Protein AF-A0A519V5M9-F1 (afdb_monomer_lite)

Secondary structure (DSSP, 8-state):
---EESS----SS---SSEEEEEEEEE-S-EEES-EEEESSSEEEEEEESSSSSTT-EEEES-EEEE--SSPPTT--EEE-SEEEESEEEEEE-TT----SPEEEEES-TTSS-SEEE-TT-EEEE--SSEEEE-TT-EEE-TT-EEEE-TTEEEEE---SSSPPEEEE-TT-EEEE-TT-EEEE-TT-EEEESSEEEEETT-EEEE---SEEEE-TT-EEEEEP-

Sequence (226 aa):
MGCTFEDRSYHGQPAYGPALLHSLAEARDMRFANCRFVGSSAYLLAAVPAAPDTASRFQLRGCTLVLDQATPPLGAAEMLAGVVFSGSTQVLSGPQRTDTTRAEWVLGTAGAPASVEVRPGGRLRLLAPHCRYQLPGGLVLGPGAEVEAGAGTELLLPASAGPPPELYVGPGACLLLRRGSTLVLAPGTRLVVAGEVVMETGANFQPGTPRQVQLVGGGRVRVAQP

Foldseek 3Di:
DDAEDDPDDDPPPDPPDQEPAADDLPAWQAEAALHEFEDAGGAHAHHDFVDLDLRRAYEYENYEYEDAYCDPDPDDAREHARYEYFHEYEYAYDPNPPDLAAGEYEQHDLVHLAGYEYEALGEYEYAHASYEYEGQNAYAYYHLYEYEDHANYEYEHEAYPHQAHEYHAAANYEYEYEANYEYAYAEAYHYEFNHEYEYEVNYYYHDDNYPYHYYDDPGDYDYDYD

pLDDT: mean 83.2, std 14.98, range [33.41, 98.25]

Radius of gyration: 16.67 Å; chains: 1; bounding box: 43×36×46 Å

Structure (mmCIF, N/CA/C/O backbone):
data_AF-A0A519V5M9-F1
#
_entry.id   AF-A0A519V5M9-F1
#
loop_
_atom_site.group_PDB
_atom_site.id
_atom_site.type_symbol
_atom_site.label_atom_id
_atom_site.label_alt_id
_atom_site.label_comp_id
_atom_site.label_asym_id
_atom_site.label_entity_id
_atom_site.label_seq_id
_atom_site.pdbx_PDB_ins_code
_atom_site.Cartn_x
_atom_site.Cartn_y
_atom_site.Cartn_z
_atom_site.occupancy
_atom_site.B_iso_or_equiv
_atom_site.auth_seq_id
_atom_site.auth_comp_id
_atom_site.auth_asym_id
_atom_site.auth_atom_id
_atom_site.pdbx_PDB_model_num
ATOM 1 N N . MET A 1 1 ? 3.206 -17.510 -19.434 1.00 39.34 1 MET A N 1
ATOM 2 C CA . MET A 1 1 ? 2.747 -16.424 -18.538 1.00 39.34 1 MET A CA 1
ATOM 3 C C . MET A 1 1 ? 3.595 -15.205 -18.847 1.00 39.34 1 MET A C 1
ATOM 5 O O . MET A 1 1 ? 4.804 -15.370 -18.889 1.00 39.34 1 MET A O 1
ATOM 9 N N . GLY A 1 2 ? 3.009 -14.047 -19.158 1.00 50.12 2 GLY A N 1
ATOM 10 C CA . GLY A 1 2 ? 3.770 -12.913 -19.695 1.00 50.12 2 GLY A CA 1
ATOM 11 C C . GLY A 1 2 ? 3.736 -11.682 -18.801 1.00 50.12 2 GLY A C 1
ATOM 12 O O . GLY A 1 2 ? 2.801 -10.898 -18.910 1.00 50.12 2 GLY A O 1
ATOM 13 N N . CYS A 1 3 ? 4.768 -11.535 -17.966 1.00 49.62 3 CYS A N 1
ATOM 14 C CA . CYS A 1 3 ? 5.359 -10.253 -17.580 1.00 49.62 3 CYS A CA 1
ATOM 15 C C . CYS A 1 3 ? 6.629 -10.486 -16.728 1.00 49.62 3 CYS A C 1
ATOM 17 O O . CYS A 1 3 ? 6.552 -10.951 -15.585 1.00 49.62 3 CYS A O 1
ATOM 19 N N . THR A 1 4 ? 7.771 -10.064 -17.257 1.00 48.88 4 THR A N 1
ATOM 20 C CA . THR A 1 4 ? 9.096 -10.043 -16.614 1.00 48.88 4 THR A CA 1
ATOM 21 C C . THR A 1 4 ? 9.859 -8.861 -17.183 1.00 48.88 4 THR A C 1
ATOM 23 O O . THR A 1 4 ? 9.839 -8.738 -18.401 1.00 48.88 4 THR A O 1
ATOM 26 N N . PHE A 1 5 ? 10.574 -8.072 -16.370 1.00 54.69 5 PHE A N 1
ATOM 27 C CA . PHE A 1 5 ? 11.634 -7.188 -16.887 1.00 54.69 5 PHE A CA 1
ATOM 28 C C . PHE A 1 5 ? 12.909 -7.258 -16.046 1.00 54.69 5 PHE A C 1
ATOM 30 O O . PHE A 1 5 ? 13.131 -6.423 -15.178 1.00 54.69 5 PHE A O 1
ATOM 37 N N . GLU A 1 6 ? 13.718 -8.271 -16.364 1.00 42.09 6 GLU A N 1
ATOM 38 C CA . GLU A 1 6 ? 15.138 -8.133 -16.713 1.00 42.09 6 GLU A CA 1
ATOM 39 C C . GLU A 1 6 ? 15.224 -8.558 -18.202 1.00 42.09 6 GLU A C 1
ATOM 41 O O . GLU A 1 6 ? 14.648 -9.579 -18.575 1.00 42.09 6 GLU A O 1
ATOM 46 N N . ASP A 1 7 ? 15.811 -7.710 -19.060 1.00 38.09 7 ASP A N 1
ATOM 47 C CA . ASP A 1 7 ? 16.106 -7.916 -20.500 1.00 38.09 7 ASP A CA 1
ATOM 48 C C . ASP A 1 7 ? 14.976 -7.908 -21.589 1.00 38.09 7 ASP A C 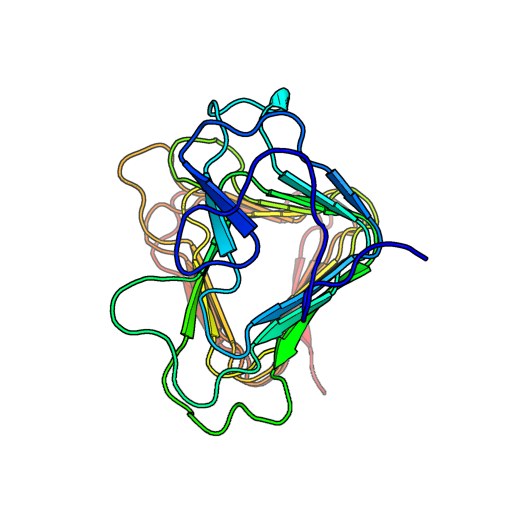1
ATOM 50 O O . ASP A 1 7 ? 15.185 -8.426 -22.686 1.00 38.09 7 ASP A O 1
ATOM 54 N N . ARG A 1 8 ? 13.878 -7.131 -21.387 1.00 33.41 8 ARG A N 1
ATOM 55 C CA . ARG A 1 8 ? 12.792 -6.692 -22.358 1.00 33.41 8 ARG A CA 1
ATOM 56 C C . ARG A 1 8 ? 11.631 -7.696 -22.620 1.00 33.41 8 ARG A C 1
ATOM 58 O O . ARG A 1 8 ? 11.802 -8.883 -22.401 1.00 33.41 8 ARG A O 1
ATOM 65 N N . SER A 1 9 ? 10.400 -7.353 -23.072 1.00 38.44 9 SER A N 1
ATOM 66 C CA . SER A 1 9 ? 9.735 -6.111 -23.571 1.00 38.44 9 SER A CA 1
ATOM 67 C C . SER A 1 9 ? 8.396 -5.705 -22.891 1.00 38.44 9 SER A C 1
ATOM 69 O O . SER A 1 9 ? 7.510 -6.545 -22.723 1.00 38.44 9 SER A O 1
ATOM 71 N N . TYR A 1 10 ? 8.212 -4.400 -22.622 1.00 46.31 10 TYR A N 1
ATOM 72 C CA . TYR A 1 10 ? 6.957 -3.694 -22.278 1.00 46.31 10 TYR A CA 1
ATOM 73 C C . TYR A 1 10 ? 6.609 -2.728 -23.425 1.00 46.31 10 TYR A C 1
ATOM 75 O O . TYR A 1 10 ? 7.484 -1.984 -23.863 1.00 46.31 10 TYR A O 1
ATOM 83 N N . HIS A 1 11 ? 5.362 -2.705 -23.914 1.00 45.84 11 HIS A N 1
ATOM 84 C CA . HIS A 1 11 ? 4.940 -1.799 -24.996 1.00 45.84 11 HIS A CA 1
ATOM 85 C C . HIS A 1 11 ? 3.605 -1.110 -24.690 1.00 45.84 11 HIS A C 1
ATOM 87 O O . HIS A 1 11 ? 2.548 -1.519 -25.164 1.00 45.84 11 HIS A O 1
ATOM 93 N N . GLY A 1 12 ? 3.703 -0.034 -23.904 1.00 46.91 12 GLY A N 1
ATOM 94 C CA . GLY A 1 12 ? 2.682 1.014 -23.771 1.00 46.91 12 GLY A CA 1
ATOM 95 C C . GLY A 1 12 ? 3.223 2.435 -23.984 1.00 46.91 12 GLY A C 1
ATOM 96 O O . GLY A 1 12 ? 2.457 3.299 -24.375 1.00 46.91 12 GLY A O 1
ATOM 97 N N . GLN A 1 13 ? 4.525 2.647 -23.764 1.00 45.94 13 GLN A N 1
ATOM 98 C CA . GLN A 1 13 ? 5.464 3.662 -24.284 1.00 45.94 13 GLN A CA 1
ATOM 99 C C . GLN A 1 13 ? 6.798 3.411 -23.532 1.00 45.94 13 GLN A C 1
ATOM 101 O O . GLN A 1 13 ? 6.770 2.797 -22.461 1.00 45.94 13 GLN A O 1
ATOM 106 N N . PRO A 1 14 ? 7.969 3.751 -24.098 1.00 38.81 14 PRO A N 1
ATOM 107 C CA . PRO A 1 14 ? 9.280 3.464 -23.505 1.00 38.81 14 PRO A CA 1
ATOM 108 C C . PRO A 1 14 ? 9.436 4.025 -22.090 1.00 38.81 14 PRO A C 1
ATOM 110 O O . PRO A 1 14 ? 9.065 5.163 -21.809 1.00 38.81 14 PRO A O 1
ATOM 113 N N . ALA A 1 15 ? 10.079 3.240 -21.223 1.00 47.53 15 ALA A N 1
ATOM 114 C CA . ALA A 1 15 ? 10.713 3.794 -20.045 1.00 47.53 15 ALA A CA 1
ATOM 115 C C . ALA A 1 15 ? 11.899 4.661 -20.492 1.00 47.53 15 ALA A C 1
ATOM 117 O O . ALA A 1 15 ? 13.021 4.182 -20.640 1.00 47.53 15 ALA A O 1
ATOM 118 N N . TYR A 1 16 ? 11.646 5.933 -20.794 1.00 43.19 16 TYR A N 1
ATOM 119 C CA . TYR A 1 16 ? 12.714 6.911 -20.939 1.00 43.19 16 TYR A CA 1
ATOM 120 C C . TYR A 1 16 ? 13.150 7.332 -19.542 1.00 43.19 16 TYR A C 1
ATOM 122 O O . TYR A 1 16 ? 12.512 8.157 -18.900 1.00 43.19 16 TYR A O 1
ATOM 130 N N . GLY A 1 17 ? 14.223 6.727 -19.049 1.00 52.22 17 GLY A N 1
ATOM 131 C CA . GLY A 1 17 ? 14.783 7.080 -17.754 1.00 52.22 17 GLY A CA 1
ATOM 132 C C . GLY A 1 17 ? 15.383 5.885 -17.026 1.00 52.22 17 GLY A C 1
ATOM 133 O O . GLY A 1 17 ? 15.343 4.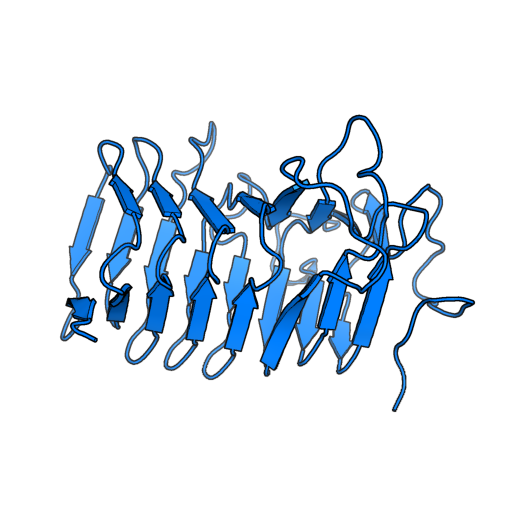760 -17.518 1.00 52.22 17 GLY A O 1
ATOM 134 N N . PRO A 1 18 ? 15.943 6.113 -15.836 1.00 61.00 18 PRO A N 1
ATOM 135 C CA . PRO A 1 18 ? 16.624 5.089 -15.054 1.00 61.00 18 PRO A CA 1
ATOM 136 C C . PRO A 1 18 ? 15.648 4.142 -14.328 1.00 61.00 18 PRO A C 1
ATOM 138 O O . PRO A 1 18 ? 15.990 3.688 -13.246 1.00 61.00 18 PRO A O 1
ATOM 141 N N . ALA 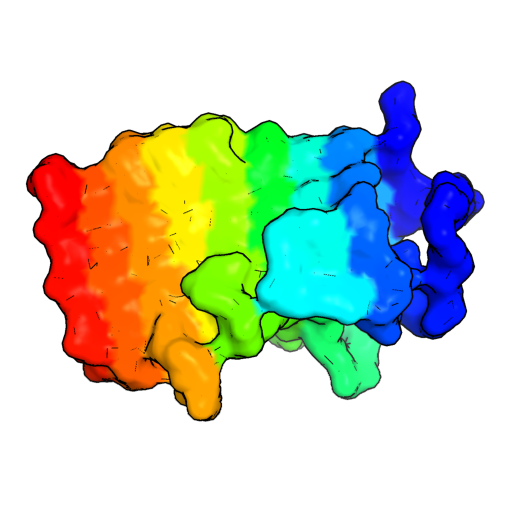A 1 19 ? 14.433 3.883 -14.840 1.00 67.31 19 ALA A N 1
ATOM 142 C CA . ALA A 1 19 ? 13.413 3.081 -14.148 1.00 67.31 19 ALA A CA 1
ATOM 143 C C . ALA A 1 19 ? 12.802 1.968 -15.020 1.00 67.31 19 ALA A C 1
ATOM 145 O O . ALA A 1 19 ? 12.636 2.164 -16.220 1.00 67.31 19 ALA A O 1
ATOM 146 N N . LEU A 1 20 ? 12.410 0.828 -14.431 1.00 71.38 20 LEU A N 1
ATOM 147 C CA . LEU A 1 20 ? 11.774 -0.279 -15.173 1.00 71.38 20 LEU A CA 1
ATOM 148 C C . LEU A 1 20 ? 10.325 0.018 -15.572 1.00 71.38 20 LEU A C 1
ATOM 150 O O . LEU A 1 20 ? 9.925 -0.257 -16.703 1.00 71.38 20 LEU A O 1
ATOM 154 N N . LEU A 1 21 ? 9.539 0.590 -14.658 1.00 75.38 21 LEU A N 1
ATOM 155 C CA . LEU A 1 21 ? 8.265 1.223 -14.988 1.00 75.38 21 LEU A CA 1
ATOM 156 C C . LEU A 1 21 ? 8.431 2.733 -14.871 1.00 75.38 21 LEU A C 1
ATOM 158 O O . LEU A 1 21 ? 8.662 3.240 -13.777 1.00 75.38 21 LEU A O 1
ATOM 162 N N . HIS A 1 22 ? 8.252 3.452 -15.972 1.00 76.88 22 HIS A N 1
ATOM 163 C CA . HIS A 1 22 ? 8.320 4.907 -15.987 1.00 76.88 22 HIS A CA 1
ATOM 164 C C . HIS A 1 22 ? 7.057 5.495 -16.624 1.00 76.88 22 HIS A C 1
ATOM 166 O O . HIS A 1 22 ? 6.625 5.048 -17.685 1.00 76.88 22 HIS A O 1
ATOM 172 N N . SER A 1 23 ? 6.456 6.482 -15.965 1.00 73.69 23 SER A N 1
ATOM 173 C CA . SER A 1 23 ? 5.348 7.289 -16.482 1.00 73.69 23 SER A CA 1
ATOM 174 C C . SER A 1 23 ? 5.370 8.650 -15.800 1.00 73.69 23 SER A C 1
ATOM 176 O O . SER A 1 23 ? 5.263 8.720 -14.577 1.00 73.69 23 SER A O 1
ATOM 178 N N . LEU A 1 24 ? 5.432 9.734 -16.571 1.00 73.25 24 LEU A N 1
ATOM 179 C CA . LEU A 1 24 ? 5.383 11.107 -16.058 1.00 73.25 24 LEU A CA 1
ATOM 180 C C . LEU A 1 24 ? 4.069 11.780 -16.450 1.00 73.25 24 LEU A C 1
ATOM 182 O O . LEU A 1 24 ? 4.050 12.721 -17.232 1.00 73.25 24 LEU A O 1
ATOM 186 N N . ALA A 1 25 ? 2.963 11.278 -15.896 1.00 74.56 25 ALA A N 1
ATOM 187 C CA . ALA A 1 25 ? 1.612 11.755 -16.194 1.00 74.56 25 ALA A CA 1
ATOM 188 C C . ALA A 1 25 ? 1.174 11.565 -17.662 1.00 74.56 25 ALA A C 1
ATOM 190 O O . ALA A 1 25 ? 0.317 12.283 -18.172 1.00 74.56 25 ALA A O 1
ATOM 191 N N . GLU A 1 26 ? 1.708 10.543 -18.326 1.00 67.31 26 GLU A N 1
ATOM 192 C CA . GLU A 1 26 ? 1.324 10.193 -19.700 1.00 67.31 26 GLU A CA 1
ATOM 193 C C . GLU A 1 26 ? 0.520 8.892 -19.764 1.00 67.31 26 GLU A C 1
ATOM 195 O O . GLU A 1 26 ? -0.289 8.694 -20.671 1.00 67.31 26 GLU A O 1
ATOM 200 N N . ALA A 1 27 ? 0.695 8.003 -18.783 1.00 63.94 27 ALA A N 1
ATOM 201 C CA . ALA A 1 27 ? 0.062 6.697 -18.811 1.00 63.94 27 ALA A CA 1
ATOM 202 C C . ALA A 1 27 ? -1.386 6.732 -18.290 1.00 63.94 27 ALA A C 1
ATOM 204 O O . ALA A 1 27 ? -1.685 7.298 -17.233 1.00 63.94 27 ALA A O 1
ATOM 205 N N . ARG A 1 28 ? -2.284 6.079 -19.037 1.00 69.25 28 ARG A N 1
ATOM 206 C CA . ARG A 1 28 ? -3.700 5.869 -18.700 1.00 69.25 28 ARG A CA 1
ATOM 207 C C . ARG A 1 28 ? -4.031 4.383 -18.750 1.00 69.25 28 ARG A C 1
ATOM 209 O O . ARG A 1 28 ? -3.509 3.675 -19.602 1.00 69.25 28 ARG A O 1
ATOM 216 N N . ASP A 1 29 ? -4.906 3.939 -17.849 1.00 69.62 29 ASP A N 1
ATOM 217 C CA . ASP A 1 29 ? -5.411 2.562 -17.762 1.00 69.62 29 ASP A CA 1
ATOM 218 C C . ASP A 1 29 ? -4.324 1.471 -17.844 1.00 69.62 29 ASP A C 1
ATOM 220 O O . ASP A 1 29 ? -4.477 0.437 -18.496 1.00 69.62 29 ASP A O 1
ATOM 224 N N . MET A 1 30 ? -3.192 1.696 -17.174 1.00 78.44 30 MET A N 1
ATOM 225 C CA . MET A 1 30 ? -2.089 0.741 -17.167 1.00 78.44 30 MET A CA 1
ATOM 226 C C . MET A 1 30 ? -2.417 -0.460 -16.286 1.00 78.44 30 MET A C 1
ATOM 228 O O . MET A 1 30 ? -2.618 -0.319 -15.078 1.00 78.44 30 MET A O 1
ATOM 232 N N . ARG A 1 31 ? -2.423 -1.660 -16.874 1.00 85.19 31 ARG A N 1
ATOM 233 C CA . ARG A 1 31 ? -2.759 -2.906 -16.175 1.00 85.19 31 ARG A CA 1
ATOM 234 C C . ARG A 1 31 ? -1.629 -3.918 -16.277 1.00 85.19 31 ARG A C 1
ATOM 236 O O . ARG A 1 31 ? -1.202 -4.284 -17.366 1.00 85.19 31 ARG A O 1
ATOM 243 N N . PHE A 1 32 ? -1.209 -4.423 -15.127 1.00 86.12 32 PHE A N 1
ATOM 244 C CA . PHE A 1 32 ? -0.166 -5.424 -14.969 1.00 86.12 32 PHE A CA 1
ATOM 245 C C . PHE A 1 32 ? -0.768 -6.632 -14.267 1.00 86.12 32 PHE A C 1
ATOM 247 O O . PHE A 1 32 ? -1.296 -6.510 -13.163 1.00 86.12 32 PHE A O 1
ATOM 254 N N . ALA A 1 33 ? -0.714 -7.798 -14.901 1.00 89.69 33 ALA A N 1
ATOM 255 C CA . ALA A 1 33 ? -1.249 -9.027 -14.336 1.00 89.69 33 ALA A CA 1
ATOM 256 C C . ALA A 1 33 ? -0.177 -10.112 -14.304 1.00 89.69 33 ALA A C 1
ATOM 258 O O . ALA A 1 33 ? 0.371 -10.471 -15.342 1.00 89.69 33 ALA A O 1
ATOM 259 N N . ASN A 1 34 ? 0.064 -10.666 -13.115 1.00 88.31 34 ASN A N 1
ATOM 260 C CA . ASN A 1 34 ? 1.041 -11.721 -12.860 1.00 88.31 34 ASN A CA 1
ATOM 261 C C . ASN A 1 34 ? 2.454 -11.321 -13.310 1.00 88.31 34 ASN A C 1
ATOM 263 O O . ASN A 1 34 ? 3.188 -12.132 -13.872 1.00 88.31 34 ASN A O 1
ATOM 267 N N . CYS A 1 35 ? 2.800 -10.047 -13.096 1.00 86.44 35 CYS A N 1
ATOM 268 C CA . CYS A 1 35 ? 4.069 -9.476 -13.523 1.00 86.44 35 CYS A CA 1
ATOM 269 C C . CYS A 1 35 ? 5.139 -9.577 -12.438 1.00 86.44 35 CYS A C 1
ATOM 271 O O . CYS A 1 35 ? 4.848 -9.348 -11.264 1.00 86.44 35 CYS A O 1
ATOM 273 N N . ARG A 1 36 ? 6.382 -9.875 -12.831 1.00 87.56 36 ARG A N 1
ATOM 274 C CA . ARG A 1 36 ? 7.556 -9.806 -11.955 1.00 87.56 36 ARG A CA 1
ATOM 275 C C . ARG A 1 36 ? 8.468 -8.648 -12.373 1.00 87.56 36 ARG A C 1
ATOM 277 O O . ARG A 1 36 ? 9.017 -8.660 -13.471 1.00 87.56 36 ARG A O 1
ATOM 284 N N . PHE A 1 37 ? 8.636 -7.679 -11.482 1.00 83.94 37 PHE A N 1
ATOM 285 C CA . PHE A 1 37 ? 9.519 -6.523 -11.641 1.00 83.94 37 PHE A CA 1
ATOM 286 C C . PHE A 1 37 ? 10.753 -6.734 -10.766 1.00 83.94 37 PHE A C 1
ATOM 288 O O . PHE A 1 37 ? 10.593 -6.965 -9.568 1.00 83.94 37 PHE A O 1
ATOM 295 N N . VAL A 1 38 ? 11.956 -6.682 -11.338 1.00 85.25 38 VAL A N 1
ATOM 296 C CA . VAL A 1 38 ? 13.212 -6.902 -10.604 1.00 85.25 38 VAL A CA 1
ATOM 297 C C . VAL A 1 38 ? 14.140 -5.728 -10.873 1.00 85.25 38 VAL A C 1
ATOM 299 O O . VAL A 1 38 ? 14.744 -5.653 -11.933 1.00 85.25 38 VAL A O 1
ATOM 302 N N . GLY A 1 39 ? 14.220 -4.782 -9.937 1.00 79.56 39 GLY A N 1
ATOM 303 C CA . GLY A 1 39 ? 15.154 -3.664 -10.053 1.00 79.56 39 GLY A CA 1
ATOM 304 C C . GLY A 1 39 ? 16.541 -4.111 -9.612 1.00 79.56 39 GLY A C 1
ATOM 305 O O . GLY A 1 39 ? 16.732 -4.277 -8.413 1.00 79.56 39 GLY A O 1
ATOM 306 N N . SER A 1 40 ? 17.475 -4.310 -10.547 1.00 74.44 40 SER A N 1
ATOM 307 C CA . SER A 1 40 ? 18.861 -4.739 -10.269 1.00 74.44 40 SER A CA 1
ATOM 308 C C . SER A 1 40 ? 19.910 -3.640 -10.486 1.00 74.44 40 SER A C 1
ATOM 310 O O . SER A 1 40 ? 20.936 -3.617 -9.812 1.00 74.44 40 SER A O 1
ATOM 312 N N . SER A 1 41 ? 19.654 -2.681 -11.381 1.00 67.56 41 SER A N 1
ATOM 313 C CA . SER A 1 41 ? 20.618 -1.618 -11.739 1.00 67.56 41 SER A CA 1
ATOM 314 C C . SER A 1 41 ? 20.030 -0.205 -11.812 1.00 67.56 41 SER A C 1
ATOM 316 O O . SER A 1 41 ? 20.769 0.773 -11.902 1.00 67.56 41 SER A O 1
ATOM 318 N N . ALA A 1 42 ? 18.704 -0.089 -11.771 1.00 66.38 42 ALA A N 1
ATOM 319 C CA . ALA A 1 42 ? 17.947 1.141 -11.979 1.00 66.38 42 ALA A CA 1
ATOM 320 C C . ALA A 1 42 ? 16.709 1.133 -11.066 1.00 66.38 42 ALA A C 1
ATOM 322 O O . ALA A 1 42 ? 16.347 0.060 -10.572 1.00 66.38 42 ALA A O 1
ATOM 323 N N . TYR A 1 43 ? 16.060 2.284 -10.851 1.00 70.88 43 TYR A N 1
ATOM 324 C CA . TYR A 1 43 ? 14.806 2.381 -10.093 1.00 70.88 43 TYR A CA 1
ATOM 325 C C . TYR A 1 43 ? 13.793 1.336 -10.579 1.00 70.88 43 TYR A C 1
ATOM 327 O O . TYR A 1 43 ? 13.666 1.044 -11.771 1.00 70.88 43 TYR A O 1
ATOM 335 N N . LEU A 1 44 ? 13.042 0.753 -9.661 1.00 76.94 44 LEU A N 1
ATOM 336 C CA . LEU A 1 44 ? 11.996 -0.194 -10.005 1.00 76.94 44 LEU A CA 1
ATOM 337 C C . LEU A 1 44 ? 10.805 0.540 -10.646 1.00 76.94 44 LEU A C 1
ATOM 339 O O . LEU A 1 44 ? 10.310 0.113 -11.690 1.00 76.94 44 LEU A O 1
ATOM 343 N N . LEU A 1 45 ? 10.376 1.665 -10.068 1.00 81.12 45 LEU A N 1
ATOM 344 C CA . LEU A 1 45 ? 9.185 2.429 -10.431 1.00 81.12 45 LEU A CA 1
ATOM 345 C C . LEU A 1 45 ? 9.432 3.943 -10.345 1.00 81.12 45 LEU A C 1
ATOM 347 O O . LEU A 1 45 ? 9.850 4.483 -9.324 1.00 81.12 45 LEU A O 1
ATOM 351 N N . ALA A 1 46 ? 9.041 4.647 -11.398 1.00 81.25 46 ALA A N 1
ATOM 352 C CA . ALA A 1 46 ? 8.873 6.092 -11.430 1.00 81.25 46 ALA A CA 1
ATOM 353 C C . ALA A 1 46 ? 7.595 6.415 -12.217 1.00 81.25 46 ALA A C 1
ATOM 355 O O . ALA A 1 46 ? 7.644 6.808 -13.380 1.00 81.25 46 ALA A O 1
ATOM 356 N N . ALA A 1 47 ? 6.436 6.167 -11.608 1.00 80.19 47 ALA A N 1
ATOM 357 C CA . ALA A 1 47 ? 5.151 6.147 -12.294 1.00 80.19 47 ALA A CA 1
ATOM 358 C C . ALA A 1 47 ? 4.118 7.069 -11.631 1.00 80.19 47 ALA A C 1
ATOM 360 O O . ALA A 1 47 ? 3.705 6.854 -10.492 1.00 80.19 47 ALA A O 1
ATOM 361 N N . VAL A 1 48 ? 3.677 8.076 -12.386 1.00 79.94 48 VAL A N 1
ATOM 362 C CA . VAL A 1 48 ? 2.624 9.045 -12.053 1.00 79.94 48 VAL A CA 1
ATOM 363 C C . VAL A 1 48 ? 1.472 8.898 -13.053 1.00 79.94 48 VAL A C 1
ATOM 365 O O . VAL A 1 48 ? 1.742 8.777 -14.255 1.00 79.94 48 VAL A O 1
ATOM 368 N N . PRO A 1 49 ? 0.207 8.881 -12.590 1.00 77.25 49 PRO A N 1
ATOM 369 C CA . PRO A 1 49 ? -0.953 8.717 -13.456 1.00 77.25 49 PRO A CA 1
ATOM 370 C C . PRO A 1 49 ? -1.190 9.989 -14.274 1.00 77.25 49 PRO A C 1
ATOM 372 O O . PRO A 1 49 ? -0.888 11.088 -13.809 1.00 77.25 49 PRO A O 1
ATOM 375 N N . ALA A 1 50 ? -1.763 9.860 -15.473 1.00 76.25 50 ALA A N 1
ATOM 376 C CA . ALA A 1 50 ? -2.030 11.012 -16.342 1.00 76.25 50 ALA A CA 1
ATOM 377 C C . ALA A 1 50 ? -3.017 12.038 -15.767 1.00 76.25 50 ALA A C 1
ATOM 379 O O . ALA A 1 50 ? -2.994 13.210 -16.138 1.00 76.25 50 ALA A O 1
ATOM 380 N N . ALA A 1 51 ? -3.893 11.605 -14.867 1.00 76.69 51 ALA A N 1
ATOM 381 C CA . ALA A 1 51 ? -4.822 12.456 -14.144 1.00 76.69 51 ALA A CA 1
ATOM 382 C C . ALA A 1 51 ? -5.102 11.857 -12.754 1.00 76.69 51 ALA A C 1
ATOM 384 O O . ALA A 1 51 ? -4.941 10.650 -12.559 1.00 76.69 51 ALA A O 1
ATOM 385 N N . PRO A 1 52 ? -5.555 12.657 -11.772 1.00 75.25 52 PRO A N 1
ATOM 386 C CA . PRO A 1 52 ? -5.957 12.172 -10.450 1.00 75.25 52 PRO A CA 1
ATOM 387 C C . PRO A 1 52 ? -7.348 11.501 -10.471 1.00 75.25 52 PRO A C 1
ATOM 389 O O . PRO A 1 52 ? -8.147 11.681 -9.555 1.00 75.25 52 PRO A O 1
ATOM 392 N N . ASP A 1 53 ? -7.659 10.742 -11.523 1.00 73.50 53 ASP A N 1
ATOM 393 C CA . ASP A 1 53 ? -8.925 10.032 -11.697 1.00 73.50 53 ASP A CA 1
ATOM 394 C C . ASP A 1 53 ? -8.744 8.511 -11.593 1.00 73.50 53 ASP A C 1
ATOM 396 O O . ASP A 1 53 ? -7.633 7.977 -11.569 1.00 73.50 53 ASP A O 1
ATOM 400 N N . THR A 1 54 ? -9.856 7.784 -11.478 1.00 71.38 54 THR A N 1
ATOM 401 C CA . THR A 1 54 ? -9.838 6.319 -11.368 1.00 71.38 54 THR A CA 1
ATOM 402 C C . THR A 1 54 ? -9.405 5.627 -12.662 1.00 71.38 54 THR A C 1
ATOM 404 O O . THR A 1 54 ? -8.884 4.516 -12.589 1.00 71.38 54 THR A O 1
ATOM 407 N N . ALA A 1 55 ? -9.589 6.267 -13.821 1.00 70.00 55 ALA A N 1
ATOM 408 C CA . ALA A 1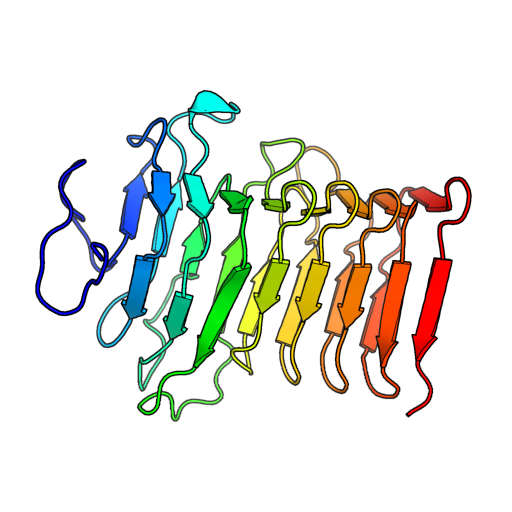 55 ? -9.246 5.724 -15.136 1.00 70.00 55 ALA A CA 1
ATOM 409 C C . ALA A 1 55 ? -7.733 5.752 -15.415 1.00 70.00 55 ALA A C 1
ATOM 411 O O . ALA A 1 55 ? -7.220 4.941 -16.184 1.00 70.00 55 ALA A O 1
ATOM 412 N N . SER A 1 56 ? -7.007 6.659 -14.769 1.00 73.31 56 SER A N 1
ATOM 413 C CA . SER A 1 56 ? -5.564 6.834 -14.940 1.00 73.31 56 SER A CA 1
ATOM 414 C C . SER A 1 56 ? -4.736 6.025 -13.939 1.00 73.31 56 SER A C 1
ATOM 416 O O . SER A 1 56 ? -3.511 6.066 -13.991 1.00 73.31 56 SER A O 1
ATOM 418 N N . ARG A 1 57 ? -5.379 5.284 -13.025 1.00 81.81 57 ARG A N 1
ATOM 419 C CA . ARG A 1 57 ? -4.692 4.490 -11.996 1.00 81.81 57 ARG A CA 1
ATOM 420 C C . ARG A 1 57 ? -3.933 3.299 -12.586 1.00 81.81 57 ARG A C 1
ATOM 422 O O . ARG A 1 57 ? -4.410 2.636 -13.506 1.00 81.81 57 ARG A O 1
ATOM 429 N N . PHE A 1 58 ? -2.803 2.960 -11.970 1.00 86.94 58 PHE A N 1
ATOM 430 C CA . PHE A 1 58 ? -2.065 1.731 -12.262 1.00 86.94 58 PHE A CA 1
ATOM 431 C C . PHE A 1 58 ? -2.721 0.548 -11.552 1.00 86.94 58 PHE A C 1
ATOM 433 O O . PHE A 1 58 ? -2.940 0.581 -10.341 1.00 86.94 58 PHE A O 1
ATOM 440 N N . GLN A 1 59 ? -3.016 -0.517 -12.288 1.00 89.06 59 GLN A N 1
ATOM 441 C CA . GLN A 1 59 ? -3.650 -1.718 -11.751 1.00 89.06 59 GLN A CA 1
ATOM 442 C C . GLN A 1 59 ? -2.633 -2.856 -11.696 1.00 89.06 59 GLN A C 1
ATOM 444 O O . GLN A 1 59 ? -2.161 -3.314 -12.735 1.00 89.06 59 GLN A O 1
ATOM 449 N N . LEU A 1 60 ? -2.301 -3.327 -10.495 1.00 92.06 60 LEU A N 1
ATOM 450 C CA . LEU A 1 60 ? -1.390 -4.451 -10.279 1.00 92.06 60 LEU A CA 1
ATOM 451 C C . LEU A 1 60 ? -2.179 -5.647 -9.746 1.00 92.06 60 LEU A C 1
ATOM 453 O O . LEU A 1 60 ? -2.724 -5.613 -8.642 1.00 92.06 60 LEU A O 1
ATOM 457 N N . ARG A 1 61 ? -2.246 -6.719 -10.537 1.00 93.75 61 ARG A N 1
ATOM 458 C CA . ARG A 1 61 ? -2.942 -7.957 -10.188 1.00 93.75 61 ARG A CA 1
ATOM 459 C C . ARG A 1 61 ? -1.964 -9.111 -10.055 1.00 93.75 61 ARG A C 1
ATOM 461 O O . ARG A 1 61 ? -1.479 -9.603 -11.066 1.00 93.75 61 ARG A O 1
ATOM 468 N N . GLY A 1 62 ? -1.732 -9.601 -8.841 1.00 93.88 62 GLY A N 1
ATOM 469 C CA . GLY A 1 62 ? -0.876 -10.777 -8.644 1.00 93.88 62 GLY A CA 1
ATOM 470 C C . GLY A 1 62 ? 0.607 -10.532 -8.957 1.00 93.88 62 GLY A C 1
ATOM 471 O O . GLY A 1 62 ? 1.282 -11.434 -9.447 1.00 93.88 62 GLY A O 1
ATOM 472 N N . CYS A 1 63 ? 1.103 -9.305 -8.780 1.00 92.56 63 CYS A N 1
ATOM 473 C CA . CYS A 1 63 ? 2.460 -8.939 -9.189 1.00 92.56 63 CYS A CA 1
ATOM 474 C C . CYS A 1 63 ? 3.504 -9.230 -8.096 1.00 92.56 63 CYS A C 1
ATOM 476 O O . CYS A 1 63 ? 3.207 -9.261 -6.908 1.00 92.56 63 CYS A O 1
ATOM 478 N N . THR A 1 64 ? 4.764 -9.397 -8.481 1.00 93.06 64 THR A N 1
ATOM 479 C CA . THR A 1 64 ? 5.902 -9.444 -7.556 1.00 93.06 64 THR A CA 1
ATOM 480 C C . THR A 1 64 ? 6.872 -8.326 -7.907 1.00 93.06 64 THR A C 1
ATOM 482 O O . THR A 1 64 ? 7.321 -8.248 -9.045 1.00 93.06 64 THR A O 1
ATOM 485 N N . LEU A 1 65 ? 7.198 -7.474 -6.942 1.00 91.50 65 LEU A N 1
ATOM 486 C CA . LEU A 1 65 ? 8.194 -6.416 -7.069 1.00 91.50 65 LEU A CA 1
ATOM 487 C C . LEU A 1 65 ? 9.405 -6.807 -6.222 1.00 91.50 65 LEU A C 1
ATOM 489 O O . LEU A 1 65 ? 9.249 -7.131 -5.048 1.00 91.50 65 LEU A O 1
ATOM 493 N N . VAL A 1 66 ? 10.591 -6.837 -6.815 1.00 90.19 66 VAL A N 1
ATOM 494 C CA . VAL A 1 66 ? 11.823 -7.299 -6.171 1.00 90.19 66 VAL A CA 1
ATOM 495 C C . VAL A 1 66 ? 12.852 -6.184 -6.201 1.00 90.19 66 VAL A C 1
ATOM 497 O O . VAL A 1 66 ? 13.300 -5.783 -7.274 1.00 90.19 66 VAL A O 1
ATOM 500 N N . LEU A 1 67 ? 13.229 -5.706 -5.017 1.00 87.19 67 LEU A N 1
ATOM 501 C CA . LEU A 1 67 ? 14.366 -4.814 -4.836 1.00 87.19 67 LEU A CA 1
ATOM 502 C C . LEU A 1 67 ? 15.645 -5.644 -4.798 1.00 87.19 67 LEU A C 1
ATOM 504 O O . LEU A 1 67 ? 15.970 -6.205 -3.752 1.00 87.19 67 LEU A O 1
ATOM 508 N N . ASP A 1 68 ? 16.348 -5.726 -5.922 1.00 86.12 68 ASP A N 1
ATOM 509 C CA . ASP A 1 68 ? 17.568 -6.524 -6.080 1.00 86.12 68 ASP A CA 1
ATOM 510 C C . ASP A 1 68 ? 18.809 -5.662 -6.354 1.00 86.12 68 ASP A C 1
ATOM 512 O O . ASP A 1 68 ? 19.776 -6.107 -6.953 1.00 86.12 68 ASP A O 1
ATOM 516 N N . GLN A 1 69 ? 18.789 -4.395 -5.945 1.00 79.19 69 GLN A N 1
ATOM 517 C CA . GLN A 1 69 ? 19.946 -3.510 -6.069 1.00 79.19 69 GLN A CA 1
ATOM 518 C C . GLN A 1 69 ? 20.881 -3.709 -4.873 1.00 79.19 69 GLN A C 1
ATOM 520 O O . GLN A 1 69 ? 20.431 -3.690 -3.724 1.00 79.19 69 GLN A O 1
ATOM 525 N N . ALA A 1 70 ? 22.187 -3.806 -5.130 1.00 77.31 70 ALA A N 1
ATOM 526 C CA . ALA A 1 70 ? 23.203 -3.816 -4.075 1.00 77.31 70 ALA A CA 1
ATOM 527 C C . ALA A 1 70 ? 23.268 -2.485 -3.307 1.00 77.31 70 ALA A C 1
ATOM 529 O O . ALA A 1 70 ? 23.451 -2.497 -2.094 1.00 77.31 70 ALA A O 1
ATOM 530 N N . THR A 1 71 ? 23.051 -1.364 -4.003 1.00 68.88 71 THR A N 1
ATOM 531 C CA . THR A 1 71 ? 23.013 -0.009 -3.439 1.00 68.88 71 THR A CA 1
ATOM 532 C C . THR A 1 71 ? 21.779 0.718 -3.980 1.00 68.88 71 THR A C 1
ATOM 534 O O . THR A 1 71 ? 21.573 0.698 -5.197 1.00 68.88 71 THR A O 1
ATOM 537 N N . PRO A 1 72 ? 20.961 1.372 -3.136 1.00 63.91 72 PRO A N 1
ATOM 538 C CA . PRO A 1 72 ? 19.816 2.132 -3.611 1.00 63.91 72 PRO A CA 1
ATOM 539 C C . PRO A 1 72 ? 20.281 3.309 -4.489 1.00 63.91 72 PRO A C 1
ATOM 541 O O . PRO A 1 72 ? 21.263 3.981 -4.156 1.00 63.91 72 PRO A O 1
ATOM 544 N N . PRO A 1 73 ? 19.596 3.592 -5.608 1.00 63.09 73 PRO A N 1
ATOM 545 C CA . PRO A 1 73 ? 19.930 4.704 -6.483 1.00 63.09 73 PRO A CA 1
ATOM 546 C C . PRO A 1 73 ? 19.790 6.044 -5.746 1.00 63.09 73 PRO A C 1
ATOM 548 O O . PRO A 1 73 ? 18.783 6.335 -5.097 1.00 63.09 73 PRO A O 1
ATOM 551 N N . LEU A 1 74 ? 20.834 6.871 -5.838 1.00 60.94 74 LEU A N 1
ATOM 552 C CA . LEU A 1 74 ? 20.932 8.151 -5.138 1.00 60.94 74 LEU A CA 1
ATOM 553 C C . LEU A 1 74 ? 19.814 9.115 -5.570 1.00 60.94 74 LEU A C 1
ATOM 555 O O . LEU A 1 74 ? 19.710 9.462 -6.741 1.00 60.94 74 LEU A O 1
ATOM 559 N N . GLY A 1 75 ? 19.042 9.624 -4.606 1.00 55.34 75 GLY A N 1
ATOM 560 C CA . GLY A 1 75 ? 18.279 10.867 -4.775 1.00 55.34 75 GLY A CA 1
ATOM 561 C C . GLY A 1 75 ? 16.808 10.764 -5.197 1.00 55.34 75 GLY A C 1
ATOM 562 O O . GLY A 1 75 ? 16.201 11.812 -5.403 1.00 55.34 75 GLY A O 1
ATOM 563 N N . ALA A 1 76 ? 16.193 9.577 -5.273 1.00 61.31 76 ALA A N 1
ATOM 564 C CA . ALA A 1 76 ? 14.740 9.478 -5.469 1.00 61.31 76 ALA A CA 1
ATOM 565 C C . ALA A 1 76 ? 14.133 8.237 -4.800 1.00 61.31 76 ALA A C 1
ATOM 567 O O . ALA A 1 76 ? 14.804 7.228 -4.605 1.00 61.31 76 ALA A O 1
ATOM 568 N N . ALA A 1 77 ? 12.861 8.335 -4.421 1.00 70.62 77 ALA A N 1
ATOM 569 C CA . ALA A 1 77 ? 12.080 7.207 -3.928 1.00 70.62 77 ALA A CA 1
ATOM 570 C C . ALA A 1 77 ? 11.508 6.403 -5.102 1.00 70.62 77 ALA A C 1
ATOM 572 O O . ALA A 1 77 ? 11.197 6.970 -6.151 1.00 70.62 77 ALA A O 1
ATOM 573 N N . GLU A 1 78 ? 11.291 5.108 -4.890 1.00 83.12 78 GLU A N 1
ATOM 574 C CA . GLU A 1 78 ? 10.476 4.289 -5.786 1.00 83.12 78 GLU A CA 1
ATOM 575 C C . GLU A 1 78 ? 9.050 4.841 -5.776 1.00 83.12 78 GLU A C 1
ATOM 577 O O . GLU A 1 78 ? 8.400 4.863 -4.732 1.00 83.12 78 GLU A O 1
ATOM 582 N N . MET A 1 79 ? 8.555 5.334 -6.908 1.00 86.06 79 MET A N 1
ATOM 583 C CA . MET A 1 79 ? 7.288 6.060 -6.957 1.00 86.06 79 MET A CA 1
ATOM 584 C C . MET A 1 79 ? 6.261 5.321 -7.806 1.00 86.06 79 MET A C 1
ATOM 586 O O . MET A 1 79 ? 6.456 5.100 -9.000 1.00 86.06 79 MET A O 1
ATOM 590 N N . LEU A 1 80 ? 5.125 5.003 -7.191 1.00 86.69 80 LEU A N 1
ATOM 591 C CA . LEU A 1 80 ? 3.946 4.468 -7.857 1.00 86.69 80 LEU A CA 1
ATOM 592 C C . LEU A 1 80 ? 2.704 5.192 -7.350 1.00 86.69 80 LEU A C 1
ATOM 594 O O . LEU A 1 80 ? 2.052 4.803 -6.380 1.00 86.69 80 LEU A O 1
ATOM 598 N N . ALA A 1 81 ? 2.392 6.286 -8.020 1.00 82.88 81 ALA A N 1
ATOM 599 C CA . ALA A 1 81 ? 1.285 7.160 -7.701 1.00 82.88 81 ALA A CA 1
ATOM 600 C C . ALA A 1 81 ? -0.040 6.602 -8.254 1.00 82.88 81 ALA A C 1
ATOM 602 O O . ALA A 1 81 ? -0.110 6.193 -9.404 1.00 82.88 81 ALA A O 1
ATOM 603 N N . GLY A 1 82 ? -1.115 6.602 -7.457 1.00 78.69 82 GLY A N 1
ATOM 604 C CA . GLY A 1 82 ? -2.447 6.163 -7.895 1.00 78.69 82 GLY A CA 1
ATOM 605 C C . GLY A 1 82 ? -2.513 4.678 -8.261 1.00 78.69 82 GLY A C 1
ATOM 606 O O . GLY A 1 82 ? -2.784 4.338 -9.412 1.00 78.69 82 GLY A O 1
ATOM 607 N N . VAL A 1 83 ? -2.279 3.794 -7.288 1.00 88.81 83 VAL A N 1
ATOM 608 C CA . VAL A 1 83 ? -2.219 2.341 -7.511 1.00 88.81 83 VAL A CA 1
ATOM 609 C C . VAL A 1 83 ? -3.411 1.595 -6.926 1.00 88.81 83 VAL A C 1
ATOM 611 O O . VAL A 1 83 ? -3.885 1.872 -5.825 1.00 88.81 83 VAL A O 1
ATOM 614 N N . VAL A 1 84 ? -3.864 0.595 -7.676 1.00 91.94 84 VAL A N 1
ATOM 615 C CA . VAL A 1 84 ? -4.890 -0.362 -7.280 1.00 91.94 84 VAL A CA 1
ATOM 616 C C . VAL A 1 84 ? -4.303 -1.767 -7.330 1.00 91.94 84 VAL A C 1
ATOM 618 O O . VAL A 1 84 ? -3.927 -2.262 -8.393 1.00 91.94 84 VAL A O 1
ATOM 621 N N . PHE A 1 85 ? -4.267 -2.436 -6.186 1.00 95.12 85 PHE A N 1
ATOM 622 C CA . PHE A 1 85 ? -3.842 -3.820 -6.052 1.00 95.12 85 PHE A CA 1
ATOM 623 C C . PHE A 1 85 ? -5.038 -4.770 -6.086 1.00 95.12 85 PHE A C 1
ATOM 625 O O . PHE A 1 85 ? -6.081 -4.520 -5.485 1.00 95.12 85 PHE A O 1
ATOM 632 N N . SER A 1 86 ? -4.878 -5.895 -6.772 1.00 94.56 86 SER A N 1
ATOM 633 C CA . SER A 1 86 ? -5.815 -7.020 -6.765 1.00 94.56 86 SER A CA 1
ATOM 634 C C . SER A 1 86 ? -5.052 -8.346 -6.846 1.00 94.56 86 SER A C 1
ATOM 636 O O . SER A 1 86 ? -3.845 -8.368 -7.104 1.00 94.56 86 SER A O 1
ATOM 638 N N . GLY A 1 87 ? -5.725 -9.473 -6.596 1.00 94.94 87 GLY A N 1
ATOM 639 C CA . GLY A 1 87 ? -5.026 -10.754 -6.435 1.00 94.94 87 GLY A CA 1
ATOM 640 C C . GLY A 1 87 ? -3.980 -10.678 -5.315 1.00 94.94 87 GLY A C 1
ATOM 641 O O . GLY A 1 87 ? -4.160 -9.913 -4.377 1.00 94.94 87 GLY A O 1
ATOM 642 N N . SER A 1 88 ? -2.884 -11.435 -5.416 1.00 96.38 88 SER A N 1
ATOM 643 C CA . SER A 1 88 ? -1.809 -11.433 -4.409 1.00 96.38 88 SER A CA 1
ATOM 644 C C . SER A 1 88 ? -0.555 -10.728 -4.924 1.00 96.38 88 SER A C 1
ATOM 646 O O . SER A 1 88 ? 0.241 -11.338 -5.634 1.00 96.38 88 SER A O 1
ATOM 648 N N . THR A 1 89 ? -0.373 -9.459 -4.561 1.00 96.69 89 THR A N 1
ATOM 649 C CA . THR A 1 89 ? 0.825 -8.679 -4.897 1.00 96.69 89 THR A CA 1
ATOM 650 C C . THR A 1 89 ? 1.812 -8.650 -3.730 1.00 96.69 89 THR A C 1
ATOM 652 O O . THR A 1 89 ? 1.409 -8.552 -2.571 1.00 96.69 89 THR A O 1
ATOM 655 N N . GLN A 1 90 ? 3.111 -8.725 -4.013 1.00 96.62 90 GLN A N 1
ATOM 656 C CA . GLN A 1 90 ? 4.151 -8.719 -2.981 1.00 96.62 90 GLN A CA 1
ATOM 657 C C . GLN A 1 90 ? 5.380 -7.897 -3.376 1.00 96.62 90 GLN A C 1
ATOM 659 O O . GLN A 1 90 ? 5.779 -7.896 -4.538 1.00 96.62 90 GLN A O 1
ATOM 664 N N . VAL A 1 91 ? 5.988 -7.239 -2.391 1.00 94.88 91 VAL A N 1
ATOM 665 C CA . VAL A 1 91 ? 7.267 -6.528 -2.492 1.00 94.88 91 VAL A CA 1
ATOM 666 C C . VAL A 1 91 ? 8.304 -7.299 -1.682 1.00 94.88 91 VAL A C 1
ATOM 668 O O . VAL A 1 91 ? 8.090 -7.546 -0.496 1.00 94.88 91 VAL A O 1
ATOM 671 N N . LEU A 1 92 ? 9.406 -7.698 -2.311 1.00 93.81 92 LEU A N 1
ATOM 672 C CA . LEU A 1 92 ? 10.451 -8.558 -1.752 1.00 93.81 92 LEU A CA 1
ATOM 673 C C . LEU A 1 92 ? 11.832 -7.909 -1.909 1.00 93.81 92 LEU A C 1
ATOM 675 O O . LEU A 1 92 ? 12.035 -7.094 -2.806 1.00 93.81 92 LEU A O 1
ATOM 679 N N . SER A 1 93 ? 12.794 -8.318 -1.084 1.00 90.62 93 SER A N 1
ATOM 680 C CA . SER A 1 93 ? 14.216 -8.106 -1.386 1.00 90.62 93 SER A CA 1
ATOM 681 C C . SER A 1 93 ? 14.735 -9.242 -2.264 1.00 90.62 93 SER A C 1
ATOM 683 O O . SER A 1 93 ? 14.343 -10.397 -2.083 1.00 90.62 93 SER A O 1
ATOM 685 N N . GLY A 1 94 ? 15.606 -8.910 -3.209 1.00 88.69 94 GLY A N 1
ATOM 686 C CA . GLY A 1 94 ? 16.370 -9.863 -4.000 1.00 88.69 94 GLY A CA 1
ATOM 687 C C . GLY A 1 94 ? 17.709 -10.232 -3.342 1.00 88.69 94 GLY A C 1
ATOM 688 O O . GLY A 1 94 ? 18.090 -9.631 -2.332 1.00 88.69 94 GLY A O 1
ATOM 689 N N . PRO A 1 95 ? 18.401 -11.257 -3.867 1.00 88.12 95 PRO A N 1
ATOM 690 C CA . PRO A 1 95 ? 19.639 -11.790 -3.297 1.00 88.12 95 PRO A CA 1
ATOM 691 C C . PRO A 1 95 ? 20.835 -10.828 -3.330 1.00 88.12 95 PRO A C 1
ATOM 693 O O . PRO A 1 95 ? 21.763 -11.005 -2.544 1.00 88.12 95 PRO A O 1
ATOM 696 N N . GLN A 1 96 ? 20.851 -9.841 -4.225 1.00 84.81 96 GLN A N 1
ATOM 697 C CA . GLN A 1 96 ? 21.960 -8.896 -4.361 1.00 84.81 96 GLN A CA 1
ATOM 698 C C . GLN A 1 96 ? 21.849 -7.714 -3.398 1.00 84.81 96 GLN A C 1
ATOM 700 O O . GLN A 1 96 ? 22.831 -6.999 -3.199 1.00 84.81 96 GLN A O 1
ATOM 705 N N . ARG A 1 97 ? 20.682 -7.507 -2.772 1.00 83.06 97 ARG A N 1
ATOM 706 C CA . ARG A 1 97 ? 20.481 -6.427 -1.808 1.00 83.06 97 ARG A CA 1
ATOM 707 C C . ARG A 1 97 ? 21.233 -6.714 -0.512 1.00 83.06 97 ARG A C 1
ATOM 709 O O . ARG A 1 97 ? 20.748 -7.422 0.368 1.00 83.06 97 ARG A O 1
ATOM 716 N N . THR A 1 98 ? 22.414 -6.125 -0.399 1.00 76.88 98 THR A N 1
ATOM 717 C CA . THR A 1 98 ? 23.283 -6.216 0.780 1.00 76.88 98 THR A CA 1
ATOM 718 C C . THR A 1 98 ? 23.232 -4.958 1.640 1.00 76.88 98 THR A C 1
ATOM 720 O O . THR A 1 98 ? 23.567 -5.016 2.822 1.00 76.88 98 THR A O 1
ATOM 723 N N . ASP A 1 99 ? 22.776 -3.835 1.080 1.00 73.31 99 ASP A N 1
ATOM 724 C CA . ASP A 1 99 ? 22.639 -2.582 1.809 1.00 73.31 99 ASP A CA 1
ATOM 725 C C . ASP A 1 99 ? 21.413 -2.576 2.742 1.00 73.31 99 ASP A C 1
ATOM 727 O O . ASP A 1 99 ? 20.277 -2.877 2.358 1.00 73.31 99 ASP A O 1
ATOM 731 N N . THR A 1 100 ? 21.664 -2.191 3.993 1.00 76.94 100 THR A N 1
ATOM 732 C CA . THR A 1 100 ? 20.654 -1.978 5.040 1.00 76.94 100 THR A CA 1
ATOM 733 C C . THR A 1 100 ? 20.102 -0.553 5.064 1.00 76.94 100 THR A C 1
ATOM 735 O O . THR A 1 100 ? 19.226 -0.243 5.878 1.00 76.94 100 THR A O 1
ATOM 738 N N . THR A 1 101 ? 20.611 0.329 4.201 1.00 82.50 101 THR A N 1
ATOM 739 C CA . THR A 1 101 ? 20.090 1.682 4.033 1.00 82.50 101 THR A CA 1
ATOM 740 C C . THR A 1 101 ? 18.609 1.615 3.703 1.00 82.50 101 THR A C 1
ATOM 742 O O . THR A 1 101 ? 18.127 0.767 2.943 1.00 82.50 101 THR A O 1
ATOM 745 N N . ARG A 1 102 ? 17.861 2.515 4.338 1.00 85.81 102 ARG A N 1
ATOM 746 C CA . ARG A 1 102 ? 16.417 2.568 4.194 1.00 85.81 102 ARG A CA 1
ATOM 747 C C . ARG A 1 102 ? 16.054 2.970 2.764 1.00 85.81 102 ARG A C 1
ATOM 749 O O . ARG A 1 102 ? 16.363 4.081 2.348 1.00 85.81 102 ARG A O 1
ATOM 756 N N . ALA A 1 103 ? 15.367 2.086 2.047 1.00 86.94 103 ALA A N 1
ATOM 757 C CA . ALA A 1 103 ? 14.782 2.393 0.749 1.00 86.94 103 ALA A CA 1
ATOM 758 C C . ALA A 1 103 ? 13.412 3.057 0.938 1.00 86.94 103 ALA A C 1
ATOM 760 O O . ALA A 1 103 ? 12.585 2.594 1.728 1.00 86.94 103 ALA A O 1
ATOM 761 N N . GLU A 1 104 ? 13.168 4.133 0.203 1.00 89.31 104 GLU A N 1
ATOM 762 C CA . GLU A 1 104 ? 11.935 4.913 0.275 1.00 89.31 104 GLU A CA 1
ATOM 763 C C . GLU A 1 104 ? 11.021 4.564 -0.903 1.00 89.31 104 GLU A C 1
ATOM 765 O O . GLU A 1 104 ? 11.459 4.529 -2.053 1.00 89.31 104 GLU A O 1
ATOM 770 N N . TRP A 1 105 ? 9.748 4.308 -0.607 1.00 90.56 105 TRP A N 1
ATOM 771 C CA . TRP A 1 105 ? 8.694 4.013 -1.573 1.00 90.56 105 TRP A CA 1
ATOM 772 C C . TRP A 1 105 ? 7.554 4.996 -1.383 1.00 90.56 105 TRP A C 1
ATOM 774 O O . TRP A 1 105 ? 6.981 5.065 -0.303 1.00 90.56 105 TRP A O 1
ATOM 784 N N . VAL A 1 106 ? 7.170 5.715 -2.427 1.00 90.12 106 VAL A N 1
ATOM 785 C CA . VAL A 1 106 ? 5.970 6.549 -2.438 1.00 90.12 106 VAL A CA 1
ATOM 786 C C . VAL A 1 106 ? 4.889 5.807 -3.207 1.00 90.12 106 VAL A C 1
ATOM 788 O O . VAL A 1 106 ? 4.902 5.733 -4.435 1.00 90.12 106 VAL A O 1
ATOM 791 N N . LEU A 1 107 ? 3.944 5.242 -2.464 1.00 89.00 107 LEU A N 1
ATOM 792 C CA . LEU A 1 107 ? 2.770 4.575 -2.999 1.00 89.00 107 LEU A CA 1
ATOM 793 C C . LEU A 1 107 ? 1.596 5.553 -2.903 1.00 89.00 107 LEU A C 1
ATOM 795 O O . LEU A 1 107 ? 1.045 5.772 -1.827 1.00 89.00 107 LEU A O 1
ATOM 799 N N . GLY A 1 108 ? 1.219 6.160 -4.025 1.00 82.19 108 GLY A N 1
ATOM 800 C CA . GLY A 1 108 ? 0.117 7.118 -4.082 1.00 82.19 108 GLY A CA 1
ATOM 801 C C . GLY A 1 108 ? 0.512 8.592 -4.246 1.00 82.19 108 GLY A C 1
ATOM 802 O O . GLY A 1 108 ? 1.678 8.941 -4.386 1.00 82.19 108 GLY A O 1
ATOM 803 N N . THR A 1 109 ? -0.492 9.476 -4.256 1.00 79.06 109 THR A N 1
ATOM 804 C CA . THR A 1 109 ? -0.366 10.940 -4.302 1.00 79.06 109 THR A CA 1
ATOM 805 C C . THR A 1 109 ? -1.325 11.583 -3.305 1.00 79.06 109 THR A C 1
ATOM 807 O O . THR A 1 109 ? -2.430 11.090 -3.095 1.00 79.06 109 THR A O 1
ATOM 810 N N . ALA A 1 110 ? -0.933 12.722 -2.732 1.00 73.00 110 ALA A N 1
ATOM 811 C CA . ALA A 1 110 ? -1.777 13.515 -1.830 1.00 73.00 110 ALA A CA 1
ATOM 812 C C . ALA A 1 110 ? -3.002 14.154 -2.520 1.00 73.00 110 ALA A C 1
ATOM 814 O O . ALA A 1 110 ? -3.948 14.565 -1.854 1.00 73.00 110 ALA A O 1
ATOM 815 N N . GLY A 1 111 ? -2.985 14.259 -3.854 1.00 67.31 111 GLY A N 1
ATOM 816 C CA . GLY A 1 111 ? -4.057 14.879 -4.639 1.00 67.31 111 GLY A CA 1
ATOM 817 C C . GLY A 1 111 ? -5.270 13.978 -4.893 1.00 67.31 111 GLY A C 1
ATOM 818 O O . GLY A 1 111 ? -6.265 14.456 -5.430 1.00 67.31 111 GLY A O 1
ATOM 819 N N . ALA A 1 112 ? -5.205 12.694 -4.529 1.00 64.94 112 ALA A N 1
ATOM 820 C CA . ALA A 1 112 ? -6.293 11.738 -4.712 1.00 64.94 112 ALA A CA 1
ATOM 821 C C . ALA A 1 112 ? -6.854 11.281 -3.345 1.00 64.94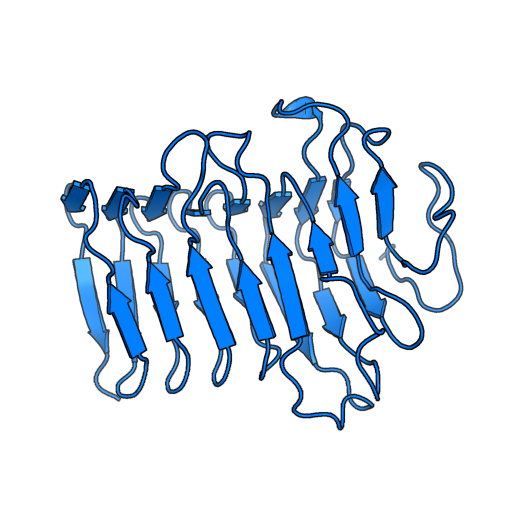 112 ALA A C 1
ATOM 823 O O . ALA A 1 112 ? -6.065 10.894 -2.486 1.00 64.94 112 ALA A O 1
ATOM 824 N N . PRO A 1 113 ? -8.191 11.241 -3.144 1.00 57.00 113 PRO A N 1
ATOM 825 C CA . PRO A 1 113 ? -8.813 10.845 -1.868 1.00 57.00 113 PRO A CA 1
ATOM 826 C C . PRO A 1 113 ? -8.479 9.423 -1.385 1.00 57.00 113 PRO A C 1
ATOM 828 O O . PRO A 1 113 ? -8.623 9.125 -0.206 1.00 57.00 113 PRO A O 1
ATOM 831 N N . ALA A 1 114 ? -8.073 8.540 -2.300 1.00 62.47 114 ALA A N 1
ATOM 832 C CA . ALA A 1 114 ? -7.570 7.204 -2.003 1.00 62.47 114 ALA A CA 1
ATOM 833 C C . ALA A 1 114 ? -6.432 6.904 -2.973 1.00 62.47 114 ALA A C 1
ATOM 835 O O . ALA A 1 114 ? -6.658 6.669 -4.166 1.00 62.47 114 ALA A O 1
ATOM 836 N N . SER A 1 115 ? -5.208 6.986 -2.467 1.00 77.56 115 SER A N 1
ATOM 837 C CA . SER A 1 115 ? -4.016 6.916 -3.307 1.00 77.56 115 SER A CA 1
ATOM 838 C C . SER A 1 115 ? -3.499 5.500 -3.546 1.00 77.56 115 SER A C 1
ATOM 840 O O . SER A 1 115 ? -2.928 5.220 -4.605 1.00 77.56 115 SER A O 1
ATOM 842 N N . VAL A 1 116 ? -3.772 4.614 -2.586 1.00 91.44 116 VAL A N 1
ATOM 843 C CA . VAL A 1 116 ? -3.520 3.178 -2.654 1.00 91.44 116 VAL A CA 1
ATOM 844 C C . VAL A 1 116 ? -4.790 2.439 -2.277 1.00 91.44 116 VAL A C 1
ATOM 846 O O . VAL A 1 116 ? -5.340 2.635 -1.195 1.00 91.44 116 VAL A O 1
ATOM 849 N N . GLU A 1 117 ? -5.246 1.566 -3.163 1.00 93.38 117 GLU A N 1
ATOM 850 C CA . GLU A 1 117 ? -6.414 0.723 -2.933 1.00 93.38 117 GLU A CA 1
ATOM 851 C C . GLU A 1 117 ? -6.023 -0.747 -3.055 1.00 93.38 117 GLU A C 1
ATOM 853 O O . GLU A 1 117 ? -5.426 -1.149 -4.049 1.00 93.38 117 GLU A O 1
ATOM 858 N N . VAL A 1 118 ? -6.397 -1.569 -2.078 1.00 96.50 118 VAL A N 1
ATOM 859 C CA . VAL A 1 118 ? -6.381 -3.028 -2.207 1.00 96.50 118 VAL A CA 1
ATOM 860 C C . VAL A 1 118 ? -7.820 -3.481 -2.399 1.00 96.50 118 VAL A C 1
ATOM 862 O O . VAL A 1 118 ? -8.657 -3.336 -1.508 1.00 96.50 118 VAL A O 1
ATOM 865 N N . ARG A 1 119 ? -8.122 -3.983 -3.599 1.00 95.94 119 ARG A N 1
ATOM 866 C CA . ARG A 1 119 ? -9.465 -4.417 -4.006 1.00 95.94 119 ARG A CA 1
ATOM 867 C C . ARG A 1 119 ? -9.993 -5.538 -3.101 1.00 95.94 119 ARG A C 1
ATOM 869 O O . ARG A 1 119 ? -9.192 -6.236 -2.478 1.00 95.94 119 ARG A O 1
ATOM 876 N N . PRO A 1 120 ? -11.322 -5.754 -3.064 1.00 96.88 120 PRO A N 1
ATOM 877 C CA . PRO A 1 120 ? -11.922 -6.814 -2.257 1.00 96.88 120 PRO A CA 1
ATOM 878 C C . PRO A 1 120 ? -11.266 -8.181 -2.501 1.00 96.88 120 PRO A C 1
ATOM 880 O O . PRO A 1 120 ? -11.031 -8.556 -3.652 1.00 96.88 120 PRO A O 1
ATOM 883 N N . GLY A 1 121 ? -10.937 -8.899 -1.423 1.00 95.25 121 GLY A N 1
ATOM 884 C CA . GLY A 1 121 ? -10.219 -10.183 -1.462 1.00 95.25 121 GLY A CA 1
ATOM 885 C C . GLY A 1 121 ? -8.771 -10.124 -1.979 1.00 95.25 121 GLY A C 1
ATOM 886 O O . GLY A 1 121 ? -8.130 -11.161 -2.140 1.00 95.25 121 GLY A O 1
ATOM 887 N N . GLY A 1 122 ? -8.247 -8.934 -2.282 1.00 97.38 122 GLY A N 1
ATOM 888 C CA . GLY A 1 122 ? -6.859 -8.732 -2.682 1.00 97.38 122 GLY A CA 1
ATOM 889 C C . GLY A 1 122 ? -5.906 -8.817 -1.493 1.00 97.38 122 GLY A C 1
ATOM 890 O O . GLY A 1 122 ? -6.273 -8.520 -0.361 1.00 97.38 122 GLY A O 1
ATOM 891 N N . ARG A 1 123 ? -4.656 -9.183 -1.762 1.00 98.12 123 ARG A N 1
ATOM 892 C CA . ARG A 1 123 ? -3.580 -9.280 -0.780 1.00 98.12 123 ARG A CA 1
ATOM 893 C C . ARG A 1 123 ? -2.378 -8.467 -1.240 1.00 98.12 123 ARG A C 1
ATOM 895 O O . ARG A 1 123 ? -1.907 -8.646 -2.362 1.00 98.12 123 ARG A O 1
ATOM 902 N N . LEU A 1 124 ? -1.864 -7.609 -0.368 1.00 98.00 124 LEU A N 1
ATOM 903 C CA . LEU A 1 124 ? -0.622 -6.866 -0.565 1.00 98.00 124 LEU A CA 1
ATOM 904 C C . LEU A 1 124 ? 0.359 -7.214 0.556 1.00 98.00 124 LEU A C 1
ATOM 906 O O . LEU A 1 124 ? 0.064 -7.004 1.728 1.00 98.00 124 LEU A O 1
ATOM 910 N N . ARG A 1 125 ? 1.536 -7.735 0.209 1.00 98.25 125 ARG A N 1
ATOM 911 C CA . ARG A 1 125 ? 2.571 -8.109 1.186 1.00 98.25 125 ARG A CA 1
ATOM 912 C C . ARG A 1 125 ? 3.812 -7.255 0.978 1.00 98.25 125 ARG A C 1
ATOM 914 O O . ARG A 1 125 ? 4.489 -7.383 -0.036 1.00 98.25 125 ARG A O 1
ATOM 921 N N . LEU A 1 126 ? 4.113 -6.388 1.930 1.00 97.19 126 LEU A N 1
ATOM 922 C CA . LEU A 1 126 ? 5.273 -5.507 1.926 1.00 97.19 126 LEU A CA 1
ATOM 923 C C . LEU A 1 126 ? 6.366 -6.171 2.767 1.00 97.19 126 LEU A C 1
ATOM 925 O O . LEU A 1 126 ? 6.415 -5.984 3.978 1.00 97.19 126 LEU A O 1
ATOM 929 N N . LEU A 1 127 ? 7.185 -7.025 2.150 1.00 96.25 127 LEU A N 1
ATOM 930 C CA . LEU A 1 127 ? 8.094 -7.937 2.860 1.00 96.25 127 LEU A CA 1
ATOM 931 C C . LEU A 1 127 ? 9.577 -7.596 2.687 1.00 96.25 127 LEU A C 1
ATOM 933 O O . LEU A 1 127 ? 10.407 -8.201 3.357 1.00 96.25 127 LEU A O 1
ATOM 937 N N . ALA A 1 128 ? 9.928 -6.655 1.809 1.00 92.19 128 ALA A N 1
ATOM 938 C CA . ALA A 1 128 ? 11.296 -6.165 1.693 1.00 92.19 128 ALA A CA 1
ATOM 939 C C . ALA A 1 128 ? 11.673 -5.374 2.966 1.00 92.19 128 ALA A C 1
ATOM 941 O O . ALA A 1 128 ? 11.088 -4.308 3.180 1.00 92.19 128 ALA A O 1
ATOM 942 N N . PRO A 1 129 ? 12.604 -5.854 3.820 1.00 91.19 129 PRO A N 1
ATOM 943 C CA . PRO A 1 129 ? 13.010 -5.145 5.036 1.00 91.19 129 PRO A CA 1
ATOM 944 C C . PRO A 1 129 ? 13.710 -3.822 4.714 1.00 91.19 129 PRO A C 1
ATOM 946 O O . PRO A 1 129 ? 14.107 -3.573 3.577 1.00 91.19 129 PRO A O 1
ATOM 949 N N . HIS A 1 130 ? 13.887 -2.964 5.721 1.00 90.31 130 HIS A N 1
ATOM 950 C CA . HIS A 1 130 ? 14.514 -1.646 5.576 1.00 90.31 130 HIS A CA 1
ATOM 951 C C . HIS A 1 130 ? 13.855 -0.804 4.472 1.00 90.31 130 HIS A C 1
ATOM 953 O O . HIS A 1 130 ? 14.524 -0.065 3.756 1.00 90.31 130 HIS A O 1
ATOM 959 N N . CYS A 1 131 ? 12.542 -0.947 4.299 1.00 91.25 131 CYS A N 1
ATOM 960 C CA . CYS A 1 131 ? 11.752 -0.152 3.369 1.00 91.25 131 CYS A CA 1
ATOM 961 C C . CYS A 1 131 ? 10.763 0.703 4.153 1.00 91.25 131 CYS A C 1
ATOM 963 O O . CYS A 1 131 ? 10.087 0.204 5.058 1.00 91.25 131 CYS A O 1
ATOM 965 N N . ARG A 1 132 ? 10.654 1.977 3.778 1.00 94.06 132 ARG A N 1
ATOM 966 C CA . ARG A 1 132 ? 9.562 2.852 4.197 1.00 94.06 132 ARG A CA 1
ATOM 967 C C . ARG A 1 132 ? 8.602 3.030 3.028 1.00 94.06 132 ARG A C 1
ATOM 969 O O . ARG A 1 132 ? 9.003 3.495 1.969 1.00 94.06 132 ARG A O 1
ATOM 976 N N . TYR A 1 133 ? 7.338 2.690 3.244 1.00 94.06 133 TYR A N 1
ATOM 977 C CA . TYR A 1 133 ? 6.247 2.854 2.291 1.00 94.06 133 TYR A CA 1
ATOM 978 C C . TYR A 1 133 ? 5.392 4.045 2.714 1.00 94.06 133 TYR A C 1
ATOM 980 O O . TYR A 1 133 ? 4.655 3.983 3.696 1.00 94.06 133 TYR A O 1
ATOM 988 N N . GLN A 1 134 ? 5.517 5.140 1.980 1.00 93.25 134 GLN A N 1
ATOM 989 C CA . GLN A 1 134 ? 4.785 6.378 2.174 1.00 93.25 134 GLN A CA 1
ATOM 990 C C . GLN A 1 134 ? 3.470 6.344 1.395 1.00 93.25 134 GLN A C 1
ATOM 992 O O . GLN A 1 134 ? 3.456 6.034 0.206 1.00 93.25 134 GLN A O 1
ATOM 997 N N . LEU A 1 135 ? 2.379 6.707 2.065 1.00 92.38 135 LEU A N 1
ATOM 998 C CA . LEU A 1 135 ? 1.005 6.654 1.563 1.00 92.38 135 LEU A CA 1
ATOM 999 C C . LEU A 1 135 ? 0.348 8.048 1.636 1.00 92.38 135 LEU A C 1
ATOM 1001 O O . LEU A 1 135 ? -0.547 8.266 2.458 1.00 92.38 135 LEU A O 1
ATOM 1005 N N . PRO A 1 136 ? 0.801 9.033 0.838 1.00 88.44 136 PRO A N 1
ATOM 1006 C CA . PRO A 1 136 ? 0.447 10.445 1.021 1.00 88.44 136 PRO A CA 1
ATOM 1007 C C . PRO A 1 136 ? -1.036 10.787 0.811 1.00 88.44 136 PRO A C 1
ATOM 1009 O O . PRO A 1 136 ? -1.492 11.797 1.338 1.00 88.44 136 PRO A O 1
ATOM 1012 N N . GLY A 1 137 ? -1.801 9.971 0.079 1.00 85.31 137 GLY A N 1
ATOM 1013 C CA . GLY A 1 137 ? -3.265 10.091 -0.007 1.00 85.31 137 GLY A CA 1
ATOM 1014 C C . GLY A 1 137 ? -3.992 8.910 0.634 1.00 85.31 137 GLY A C 1
ATOM 1015 O O . GLY A 1 137 ? -5.109 8.581 0.244 1.00 85.31 137 GLY A O 1
ATOM 1016 N N . GLY A 1 138 ? -3.338 8.223 1.572 1.00 91.75 138 GLY A N 1
ATOM 1017 C CA . GLY A 1 138 ? -3.936 7.142 2.342 1.00 91.75 138 GLY A CA 1
ATOM 1018 C C . GLY A 1 138 ? -3.974 5.778 1.651 1.00 91.75 138 GLY A C 1
ATOM 1019 O O . GLY A 1 138 ? -3.547 5.606 0.502 1.00 91.75 138 GLY A O 1
ATOM 1020 N N . LEU A 1 139 ? -4.504 4.813 2.403 1.00 94.44 139 LEU A N 1
ATOM 1021 C CA . LEU A 1 139 ? -4.614 3.397 2.080 1.00 94.44 139 LEU A CA 1
ATOM 1022 C C . LEU A 1 139 ? -6.038 2.908 2.366 1.00 94.44 139 LEU A C 1
ATOM 1024 O O . LEU A 1 139 ? -6.542 3.035 3.482 1.00 94.44 139 LEU A O 1
ATOM 1028 N N . VAL A 1 140 ? -6.657 2.296 1.358 1.00 95.19 140 VAL A N 1
ATOM 1029 C CA . VAL A 1 140 ? -8.008 1.734 1.431 1.00 95.19 140 VAL A CA 1
ATOM 1030 C C . VAL A 1 140 ? -7.947 0.228 1.212 1.00 95.19 140 VAL A C 1
ATOM 1032 O O . VAL A 1 140 ? -7.545 -0.234 0.144 1.00 95.19 140 VAL A O 1
ATOM 1035 N N . LEU A 1 141 ? -8.380 -0.543 2.206 1.00 97.19 141 LEU A N 1
ATOM 1036 C CA . LEU A 1 141 ? -8.570 -1.987 2.099 1.00 97.19 141 LEU A CA 1
ATOM 1037 C C . LEU A 1 141 ? -10.054 -2.267 1.860 1.00 97.19 141 LEU A C 1
ATOM 1039 O O . LEU A 1 141 ? -10.890 -2.006 2.729 1.00 97.19 141 LEU A O 1
ATOM 1043 N N . GLY A 1 142 ? -10.383 -2.804 0.687 1.00 96.50 142 GLY A N 1
ATOM 1044 C CA . GLY A 1 142 ? -11.728 -3.280 0.378 1.00 96.50 142 GLY A CA 1
ATOM 1045 C C . GLY A 1 142 ? -12.135 -4.481 1.245 1.00 96.50 142 GLY A C 1
ATOM 1046 O O . GLY A 1 142 ? -11.293 -5.074 1.919 1.00 96.50 142 GLY A O 1
ATOM 1047 N N . PRO A 1 143 ? -13.419 -4.878 1.236 1.00 96.62 143 PRO A N 1
ATOM 1048 C CA . PRO A 1 143 ? -13.894 -6.018 2.014 1.00 96.62 143 PRO A CA 1
ATOM 1049 C C . PRO A 1 143 ? -13.064 -7.292 1.809 1.00 96.62 143 PRO A C 1
ATOM 1051 O O . PRO A 1 143 ? -12.770 -7.675 0.675 1.00 96.62 143 PRO A O 1
ATOM 1054 N N . GLY A 1 144 ? -12.676 -7.940 2.908 1.00 96.69 144 GLY A N 1
ATOM 1055 C CA . GLY A 1 144 ? -11.851 -9.154 2.876 1.00 96.69 144 GLY A CA 1
ATOM 1056 C C . GLY A 1 144 ? -10.431 -8.972 2.322 1.00 96.69 144 GLY A C 1
ATOM 1057 O O . GLY A 1 144 ? -9.764 -9.968 2.063 1.00 96.69 144 GLY A O 1
ATOM 1058 N N . ALA A 1 145 ? -9.974 -7.739 2.077 1.00 98.19 145 ALA A N 1
ATOM 1059 C CA . ALA A 1 145 ? -8.614 -7.486 1.616 1.00 98.19 145 ALA A CA 1
ATOM 1060 C C . ALA A 1 145 ? -7.595 -7.629 2.753 1.00 98.19 145 ALA A C 1
ATOM 1062 O O . ALA A 1 145 ? -7.892 -7.352 3.913 1.00 98.19 145 ALA A O 1
ATOM 1063 N N . GLU A 1 146 ? -6.365 -7.993 2.416 1.00 98.25 146 GLU A N 1
ATOM 1064 C CA . GLU A 1 146 ? -5.278 -8.149 3.376 1.00 98.25 146 GLU A CA 1
ATOM 1065 C C . GLU A 1 146 ? -4.071 -7.294 2.995 1.00 98.25 146 GLU A C 1
ATOM 1067 O O . GLU A 1 146 ? -3.610 -7.311 1.852 1.00 98.25 146 GLU A O 1
ATOM 1072 N N . VAL A 1 147 ? -3.512 -6.586 3.971 1.00 98.12 147 VAL A N 1
ATOM 1073 C CA . VAL A 1 147 ? -2.209 -5.927 3.858 1.00 98.12 147 VAL A CA 1
ATOM 1074 C C . VAL A 1 147 ? -1.308 -6.448 4.961 1.00 98.12 147 VAL A C 1
ATOM 1076 O O . VAL A 1 147 ? -1.683 -6.431 6.127 1.00 98.12 147 VAL A O 1
ATOM 1079 N N . GLU A 1 148 ? -0.109 -6.890 4.600 1.00 98.25 148 GLU A N 1
ATOM 1080 C CA . GLU A 1 148 ? 0.909 -7.359 5.536 1.00 98.25 148 GLU A CA 1
ATOM 1081 C C . GLU A 1 148 ? 2.148 -6.468 5.440 1.00 98.25 148 GLU A C 1
ATOM 1083 O O . GLU A 1 148 ? 2.768 -6.387 4.379 1.00 98.25 148 GLU A O 1
ATOM 1088 N N . ALA A 1 149 ? 2.519 -5.828 6.547 1.00 97.56 149 ALA A N 1
ATOM 1089 C CA . ALA A 1 149 ? 3.799 -5.150 6.712 1.00 97.56 149 ALA A CA 1
ATOM 1090 C C . ALA A 1 149 ? 4.780 -6.104 7.406 1.00 97.56 149 ALA A C 1
ATOM 1092 O O . ALA A 1 149 ? 4.586 -6.477 8.566 1.00 97.56 149 ALA A O 1
ATOM 1093 N N . GLY A 1 150 ? 5.804 -6.543 6.675 1.00 96.50 150 GLY A N 1
ATOM 1094 C CA . GLY A 1 150 ? 6.822 -7.478 7.150 1.00 96.50 150 GLY A CA 1
ATOM 1095 C C . GLY A 1 150 ? 7.787 -6.864 8.167 1.00 96.50 150 GLY A C 1
ATOM 1096 O O . GLY A 1 150 ? 7.818 -5.652 8.386 1.00 96.50 150 GLY A O 1
ATOM 1097 N N . ALA A 1 151 ? 8.609 -7.702 8.795 1.00 94.88 151 ALA A N 1
ATOM 1098 C CA . ALA A 1 151 ? 9.606 -7.245 9.760 1.00 94.88 151 ALA A CA 1
ATOM 1099 C C . ALA A 1 151 ? 10.577 -6.217 9.146 1.00 94.88 151 ALA A C 1
ATOM 1101 O O . ALA A 1 151 ? 11.002 -6.354 7.999 1.00 94.88 151 ALA A O 1
ATOM 1102 N N . GLY A 1 152 ? 10.933 -5.180 9.911 1.00 93.31 152 GLY A N 1
ATOM 1103 C CA . GLY A 1 152 ? 11.847 -4.128 9.460 1.00 93.31 152 GLY A CA 1
ATOM 1104 C C . GLY A 1 152 ? 11.257 -3.180 8.411 1.00 93.31 152 GLY A C 1
ATOM 1105 O O . GLY A 1 152 ? 12.012 -2.412 7.813 1.00 93.31 152 GLY A O 1
ATOM 1106 N N . THR A 1 153 ? 9.944 -3.231 8.165 1.00 95.44 153 THR A N 1
ATOM 1107 C CA . THR A 1 153 ? 9.241 -2.292 7.277 1.00 95.44 153 THR A CA 1
ATOM 1108 C C . THR A 1 153 ? 8.568 -1.172 8.056 1.00 95.44 153 THR A C 1
ATOM 1110 O O . THR A 1 153 ? 8.142 -1.354 9.197 1.00 95.44 153 THR A O 1
ATOM 1113 N N . GLU A 1 154 ? 8.452 -0.004 7.433 1.00 96.44 154 GLU A N 1
ATOM 1114 C CA . GLU A 1 154 ? 7.690 1.121 7.966 1.00 96.44 154 GLU A CA 1
ATOM 1115 C C . GLU A 1 154 ? 6.574 1.493 6.991 1.00 96.44 154 GLU A C 1
ATOM 1117 O O . GLU A 1 154 ? 6.833 1.771 5.822 1.00 96.44 154 GLU A O 1
ATOM 1122 N N . LEU A 1 155 ? 5.332 1.506 7.467 1.00 95.88 155 LEU A N 1
ATOM 1123 C CA . LEU A 1 155 ? 4.177 2.016 6.743 1.00 95.88 155 LEU A CA 1
ATOM 1124 C C . LEU A 1 155 ? 3.872 3.420 7.268 1.00 95.88 155 LEU A C 1
ATOM 1126 O O . LEU A 1 155 ? 3.479 3.575 8.423 1.00 95.88 155 LEU A O 1
ATOM 1130 N N . LEU A 1 156 ? 4.077 4.441 6.442 1.00 94.69 156 LEU A N 1
ATOM 1131 C CA . LEU A 1 156 ? 3.935 5.845 6.820 1.00 94.69 156 LEU A CA 1
ATOM 1132 C C . LEU A 1 156 ? 2.763 6.478 6.072 1.00 94.69 156 LEU A C 1
ATOM 1134 O O . LEU A 1 156 ? 2.756 6.526 4.846 1.00 94.69 156 LEU A O 1
ATOM 1138 N N . LEU A 1 157 ? 1.807 7.035 6.810 1.00 93.31 157 LEU A N 1
ATOM 1139 C CA . LEU A 1 157 ? 0.816 7.973 6.285 1.00 93.31 157 LEU A CA 1
ATOM 1140 C C . LEU A 1 157 ? 1.289 9.390 6.647 1.00 93.31 157 LEU A C 1
ATOM 1142 O O . LEU A 1 157 ? 1.059 9.818 7.780 1.00 93.31 157 LEU A O 1
ATOM 1146 N N . PRO A 1 158 ? 2.021 10.091 5.756 1.00 91.00 158 PRO A N 1
ATOM 1147 C CA . PRO A 1 158 ? 2.633 11.377 6.075 1.00 91.00 158 PRO A CA 1
ATOM 1148 C C . PRO A 1 158 ? 1.594 12.502 6.130 1.00 91.00 158 PRO A C 1
ATOM 1150 O O . PRO A 1 158 ? 0.491 12.378 5.601 1.00 91.00 158 PRO A O 1
ATOM 1153 N N . ALA A 1 159 ? 1.959 13.632 6.739 1.00 86.56 159 ALA A N 1
ATOM 1154 C CA . ALA A 1 159 ? 1.117 14.822 6.702 1.00 86.56 159 ALA A CA 1
ATOM 1155 C C . ALA A 1 159 ? 0.957 15.295 5.249 1.00 86.56 159 ALA A C 1
ATOM 1157 O O . ALA A 1 159 ? 1.911 15.282 4.471 1.00 86.56 159 ALA A O 1
ATOM 1158 N N . SER A 1 160 ? -0.252 15.721 4.895 1.00 81.25 160 SER A N 1
ATOM 1159 C CA . SER A 1 160 ? -0.593 16.195 3.556 1.00 81.25 160 SER A CA 1
ATOM 1160 C C . SER A 1 160 ? -0.972 17.671 3.618 1.00 81.25 160 SER A C 1
ATOM 1162 O O . SER A 1 160 ? -1.689 18.089 4.525 1.00 81.25 160 SER A O 1
ATOM 1164 N N . ALA A 1 161 ? -0.507 18.456 2.643 1.00 76.62 161 ALA A N 1
ATOM 1165 C CA . ALA A 1 161 ? -0.990 19.821 2.424 1.00 76.62 161 ALA A CA 1
ATOM 1166 C C . ALA A 1 161 ? -2.385 19.850 1.762 1.00 76.62 161 ALA A C 1
ATOM 1168 O O . ALA A 1 161 ? -3.025 20.898 1.713 1.00 76.62 161 ALA A O 1
ATOM 1169 N N . GLY A 1 162 ? -2.839 18.709 1.229 1.00 78.00 162 GLY A N 1
ATOM 1170 C CA . GLY A 1 162 ? -4.164 18.515 0.646 1.00 78.00 162 GLY A CA 1
ATOM 1171 C C . GLY A 1 162 ? -5.159 17.904 1.643 1.00 78.00 162 GLY A C 1
ATOM 1172 O O . GLY A 1 162 ? -5.064 18.143 2.849 1.00 78.00 162 GLY A O 1
ATOM 1173 N N . PRO A 1 163 ? -6.130 17.103 1.164 1.00 81.38 163 PRO A N 1
ATOM 1174 C CA . PRO A 1 163 ? -7.004 16.336 2.042 1.00 81.38 163 PRO A CA 1
ATOM 1175 C C . PRO A 1 163 ? -6.192 15.475 3.023 1.00 81.38 163 PRO A C 1
ATOM 1177 O O . PRO A 1 163 ? -5.126 14.968 2.654 1.00 81.38 163 PRO A O 1
ATOM 1180 N N . PRO A 1 164 ? -6.680 15.294 4.266 1.00 86.12 164 PRO A N 1
ATOM 1181 C CA . PRO A 1 164 ? -6.013 14.427 5.224 1.00 86.12 164 PRO A CA 1
ATOM 1182 C C . PRO A 1 164 ? -5.949 12.999 4.667 1.00 86.12 164 PRO A C 1
ATOM 1184 O O . PRO A 1 164 ? -6.956 12.524 4.131 1.00 86.12 164 PRO A O 1
ATOM 1187 N N . PRO A 1 165 ? -4.811 12.297 4.803 1.00 89.62 165 PRO A N 1
ATOM 1188 C CA . PRO A 1 165 ? -4.730 10.906 4.388 1.00 89.62 165 PRO A CA 1
ATOM 1189 C C . PRO A 1 165 ? -5.694 10.060 5.226 1.00 89.62 165 PRO A C 1
ATOM 1191 O O . PRO A 1 165 ? -5.906 10.317 6.417 1.00 89.62 165 PRO A O 1
ATOM 1194 N N . GLU A 1 166 ? -6.269 9.038 4.600 1.00 92.00 166 GLU A N 1
ATOM 1195 C CA . GLU A 1 166 ? -7.176 8.098 5.253 1.00 92.00 166 GLU A CA 1
ATOM 1196 C C . GLU A 1 166 ? -6.565 6.695 5.287 1.00 92.00 166 GLU A C 1
ATOM 1198 O O . GLU A 1 166 ? -6.113 6.181 4.266 1.00 92.00 166 GLU A O 1
ATOM 1203 N N . LEU A 1 167 ? -6.570 6.061 6.458 1.00 94.56 167 LEU A N 1
ATOM 1204 C CA . LEU A 1 167 ? -6.413 4.617 6.586 1.00 94.56 167 LEU A CA 1
ATOM 1205 C C . LEU A 1 167 ? -7.797 4.007 6.797 1.00 94.56 167 LEU A C 1
ATOM 1207 O O . LEU A 1 167 ? -8.361 4.116 7.888 1.00 94.56 167 LEU A O 1
ATOM 1211 N N . TYR A 1 168 ? -8.324 3.365 5.758 1.00 95.81 168 TYR A N 1
ATOM 1212 C CA . TYR A 1 168 ? -9.591 2.644 5.804 1.00 95.81 168 TYR A CA 1
ATOM 1213 C C . TYR A 1 168 ? -9.355 1.135 5.757 1.00 95.81 168 TYR A C 1
ATOM 1215 O O . TYR A 1 168 ? -8.804 0.613 4.786 1.00 95.81 168 TYR A O 1
ATOM 1223 N N . VAL A 1 169 ? -9.826 0.425 6.781 1.00 97.19 169 VAL A N 1
ATOM 1224 C CA . VAL A 1 169 ? -9.831 -1.042 6.833 1.00 97.19 169 VAL A CA 1
ATOM 1225 C C . VAL A 1 169 ? -11.268 -1.536 6.729 1.00 97.19 169 VAL A C 1
ATOM 1227 O O . VAL A 1 169 ? -12.012 -1.464 7.706 1.00 97.19 169 VAL A O 1
ATOM 1230 N N . GLY A 1 170 ? -11.673 -2.013 5.551 1.00 96.69 170 GLY A N 1
ATOM 1231 C CA . GLY A 1 170 ? -13.048 -2.433 5.278 1.00 96.69 170 GLY A CA 1
ATOM 1232 C C . GLY A 1 170 ? -13.509 -3.686 6.037 1.00 96.69 170 GLY A C 1
ATOM 1233 O O . GLY A 1 170 ? -12.704 -4.372 6.665 1.00 96.69 170 GLY A O 1
ATOM 1234 N N . PRO A 1 171 ? -14.811 -4.022 5.988 1.00 96.44 171 PRO A N 1
ATOM 1235 C CA . PRO A 1 171 ? -15.362 -5.189 6.678 1.00 96.44 171 PRO A CA 1
ATOM 1236 C C . PRO A 1 171 ? -14.654 -6.493 6.294 1.00 96.44 171 PRO A C 1
ATOM 1238 O O . PRO A 1 171 ? -14.469 -6.787 5.112 1.00 96.44 171 PRO A O 1
ATOM 1241 N N . GLY A 1 172 ? -14.241 -7.274 7.295 1.00 95.94 172 GLY A N 1
ATOM 1242 C CA . GLY A 1 172 ? -13.486 -8.517 7.094 1.00 95.94 172 GLY A CA 1
ATOM 1243 C C . GLY A 1 172 ? -12.078 -8.333 6.511 1.00 95.94 172 GLY A C 1
ATOM 1244 O O . GLY A 1 172 ? -11.390 -9.325 6.304 1.00 95.94 172 GLY A O 1
ATOM 1245 N N . ALA A 1 173 ? -11.645 -7.098 6.236 1.00 97.94 173 ALA A N 1
ATOM 1246 C CA . ALA A 1 173 ? -10.284 -6.808 5.809 1.00 97.94 173 ALA A CA 1
ATOM 1247 C C . ALA A 1 173 ? -9.314 -6.857 6.995 1.00 97.94 173 ALA A C 1
ATOM 1249 O O . ALA A 1 173 ? -9.723 -6.672 8.142 1.00 97.94 173 ALA A O 1
ATOM 1250 N N . CYS A 1 174 ? -8.029 -7.063 6.722 1.00 97.88 174 CYS A N 1
ATOM 1251 C CA . CYS A 1 174 ? -6.991 -7.154 7.741 1.00 97.88 174 CYS A CA 1
ATOM 1252 C C . CYS A 1 174 ? -5.750 -6.348 7.346 1.00 97.88 174 CYS A C 1
ATOM 1254 O O . CYS A 1 174 ? -5.148 -6.593 6.302 1.00 97.88 174 CYS A O 1
ATOM 1256 N N . LEU A 1 175 ? -5.337 -5.416 8.203 1.00 97.81 175 LEU A N 1
ATOM 1257 C CA . LEU A 1 175 ? -3.997 -4.839 8.193 1.00 97.81 175 LEU A CA 1
ATOM 1258 C C . LEU A 1 175 ? -3.165 -5.531 9.274 1.00 97.81 175 LEU A C 1
ATOM 1260 O O . LEU A 1 175 ? -3.397 -5.325 10.464 1.00 97.81 175 LEU A O 1
ATOM 1264 N N . LEU A 1 176 ? -2.189 -6.330 8.860 1.00 97.69 176 LEU A N 1
ATOM 1265 C CA . LEU A 1 176 ? -1.277 -7.056 9.732 1.00 97.69 176 LEU A CA 1
ATOM 1266 C C . LEU A 1 176 ? 0.085 -6.360 9.788 1.00 97.69 176 LEU A C 1
ATOM 1268 O O . LEU A 1 176 ? 0.789 -6.264 8.784 1.00 97.69 176 LEU A O 1
ATOM 1272 N N . LEU A 1 177 ? 0.478 -5.936 10.983 1.00 97.50 177 LEU A N 1
ATOM 1273 C CA . LEU A 1 177 ? 1.812 -5.439 11.294 1.00 97.50 177 LEU A CA 1
ATOM 1274 C C . LEU A 1 177 ? 2.606 -6.561 11.964 1.00 97.50 177 LEU A C 1
ATOM 1276 O O . LEU A 1 177 ? 2.308 -6.948 13.098 1.00 97.50 177 LEU A O 1
ATOM 1280 N N . ARG A 1 178 ? 3.608 -7.104 11.267 1.00 97.38 178 ARG A N 1
ATOM 1281 C CA . ARG A 1 178 ? 4.491 -8.141 11.817 1.00 97.38 178 ARG A CA 1
ATOM 1282 C C . ARG A 1 178 ? 5.436 -7.575 12.866 1.00 97.38 178 ARG A C 1
ATOM 1284 O O . ARG A 1 178 ? 5.712 -6.374 12.893 1.00 97.38 178 ARG A O 1
ATOM 1291 N N . ARG A 1 179 ? 5.991 -8.446 13.706 1.00 96.19 179 ARG A N 1
ATOM 1292 C CA . ARG A 1 179 ? 7.028 -8.089 14.678 1.00 96.19 179 ARG A CA 1
ATOM 1293 C C . ARG A 1 179 ? 8.158 -7.307 14.001 1.00 96.19 179 ARG A C 1
ATOM 1295 O O . ARG A 1 179 ? 8.686 -7.727 12.976 1.00 96.19 179 ARG A O 1
ATOM 1302 N N . GLY A 1 180 ? 8.538 -6.173 14.587 1.00 95.06 180 GLY A N 1
ATOM 1303 C CA . GLY A 1 180 ? 9.579 -5.291 14.060 1.00 95.06 180 GLY A CA 1
ATOM 1304 C C . GLY A 1 180 ? 9.144 -4.411 12.884 1.00 95.06 180 GLY A C 1
ATOM 1305 O O . GLY A 1 180 ? 9.980 -3.679 12.361 1.00 95.06 180 GLY A O 1
ATOM 1306 N N . SER A 1 181 ? 7.882 -4.471 12.447 1.00 96.69 181 SER A N 1
ATOM 1307 C CA . SER A 1 181 ? 7.302 -3.464 11.551 1.00 96.69 181 SER A CA 1
ATOM 1308 C C . SER A 1 181 ? 6.820 -2.244 12.340 1.00 96.69 181 SER A C 1
ATOM 1310 O O . SER A 1 181 ? 6.583 -2.329 13.550 1.00 96.69 181 SER A O 1
ATOM 1312 N N . THR A 1 182 ? 6.660 -1.115 11.655 1.00 96.81 182 THR A N 1
ATOM 1313 C CA . THR A 1 182 ? 6.161 0.127 12.250 1.00 96.81 182 THR A CA 1
ATOM 1314 C C . THR A 1 182 ? 5.045 0.714 11.395 1.00 96.81 182 THR A C 1
ATOM 1316 O O . THR A 1 182 ? 5.224 0.895 10.195 1.00 96.81 182 THR A O 1
ATOM 1319 N N . LEU A 1 183 ? 3.914 1.067 12.005 1.00 96.31 183 LEU A N 1
ATOM 1320 C CA . LEU A 1 183 ? 2.892 1.917 11.389 1.00 96.31 183 LEU A CA 1
ATOM 1321 C C . LEU A 1 183 ? 2.975 3.321 11.985 1.00 96.31 183 LEU A C 1
ATOM 1323 O O . LEU A 1 183 ? 2.837 3.488 13.196 1.00 96.31 183 LEU A O 1
ATOM 1327 N N . VAL A 1 184 ? 3.165 4.323 11.133 1.00 95.50 184 VAL A N 1
ATOM 1328 C CA . VAL A 1 184 ? 3.243 5.735 11.511 1.00 95.50 184 VAL A CA 1
ATOM 1329 C C . VAL A 1 184 ? 2.078 6.484 10.879 1.00 95.50 184 VAL A C 1
ATOM 1331 O O . VAL A 1 184 ? 1.929 6.501 9.657 1.00 95.50 184 VAL A O 1
ATOM 1334 N N . LEU A 1 185 ? 1.262 7.128 11.711 1.00 93.69 185 LEU A N 1
ATOM 1335 C CA . LEU A 1 185 ? 0.193 8.017 11.257 1.00 93.69 185 LEU A CA 1
ATOM 1336 C C . LEU A 1 185 ? 0.596 9.450 11.574 1.00 93.69 185 LEU A C 1
ATOM 1338 O O . LEU A 1 185 ? 0.776 9.787 12.738 1.00 93.69 185 LEU A O 1
ATOM 1342 N N . ALA A 1 186 ? 0.730 10.314 10.576 1.00 90.69 186 ALA A N 1
ATOM 1343 C CA . ALA A 1 186 ? 0.997 11.718 10.843 1.00 90.69 186 ALA A CA 1
ATOM 1344 C C . ALA A 1 186 ? -0.216 12.407 11.500 1.00 90.69 186 ALA A C 1
ATOM 1346 O O . ALA A 1 186 ? -1.359 11.952 11.335 1.00 90.69 186 ALA A O 1
ATOM 1347 N N . PRO A 1 187 ? -0.003 13.528 12.214 1.00 88.44 187 PRO A N 1
ATOM 1348 C CA . PRO A 1 187 ? -1.097 14.341 12.723 1.00 88.44 187 PRO A CA 1
ATOM 1349 C C . PRO A 1 187 ? -2.091 14.705 11.617 1.00 88.44 187 PRO A C 1
ATOM 1351 O O . PRO A 1 187 ? -1.706 15.000 10.487 1.00 88.44 187 PRO A O 1
ATOM 1354 N N . GLY A 1 188 ? -3.380 14.682 11.941 1.00 86.56 188 GLY A N 1
ATOM 1355 C CA . GLY A 1 188 ? -4.437 15.005 10.985 1.00 86.56 188 GLY A CA 1
ATOM 1356 C C . GLY A 1 188 ? -4.956 13.820 10.157 1.00 86.56 188 GLY A C 1
ATOM 1357 O O . GLY A 1 188 ? -5.974 13.973 9.484 1.00 86.56 188 GLY A O 1
ATOM 1358 N N . THR A 1 189 ? -4.326 12.643 10.241 1.00 90.06 189 THR A N 1
ATOM 1359 C CA . THR A 1 189 ? -4.774 11.416 9.552 1.00 90.06 189 THR A CA 1
ATOM 1360 C C . THR A 1 189 ? -6.163 10.978 10.027 1.00 90.06 189 THR A C 1
ATOM 1362 O O . THR A 1 189 ? -6.488 11.083 11.216 1.00 90.06 189 THR A O 1
ATOM 1365 N N . ARG A 1 190 ? -6.982 10.464 9.105 1.00 91.69 190 ARG A N 1
ATOM 1366 C CA . ARG A 1 190 ? -8.265 9.817 9.401 1.00 91.69 190 ARG A CA 1
ATOM 1367 C C . ARG A 1 190 ? -8.075 8.303 9.471 1.00 91.69 190 ARG A C 1
ATOM 1369 O O . ARG A 1 190 ? -7.573 7.703 8.530 1.00 91.69 190 ARG A O 1
ATOM 1376 N N . LEU A 1 191 ? -8.483 7.685 10.574 1.00 92.25 191 LEU A N 1
ATOM 1377 C CA . LEU A 1 191 ? -8.427 6.239 10.775 1.00 92.25 191 LEU A CA 1
ATOM 1378 C C . LEU A 1 191 ? -9.846 5.682 10.894 1.00 92.25 191 LEU A C 1
ATOM 1380 O O . LEU A 1 191 ? -10.567 6.025 11.832 1.00 92.25 191 LEU A O 1
ATOM 1384 N N . VAL A 1 192 ? -10.236 4.811 9.968 1.00 94.81 192 VAL A N 1
ATOM 1385 C CA . VAL A 1 192 ? -11.543 4.145 9.966 1.00 94.81 192 VAL A CA 1
ATOM 1386 C C . VAL A 1 192 ? -11.337 2.637 9.885 1.00 94.81 192 VAL A C 1
ATOM 1388 O O . VAL A 1 192 ? -10.786 2.123 8.915 1.00 94.81 192 VAL A O 1
ATOM 1391 N N . VAL A 1 193 ? -11.795 1.911 10.902 1.00 95.88 193 VAL A N 1
ATOM 1392 C CA . VAL A 1 193 ? -11.617 0.457 10.998 1.00 95.88 193 VAL A CA 1
ATOM 1393 C C . VAL A 1 193 ? -12.981 -0.213 11.100 1.00 95.88 193 VAL A C 1
ATOM 1395 O O . VAL A 1 193 ? -13.656 -0.113 12.121 1.00 95.88 193 VAL A O 1
ATOM 1398 N N . ALA A 1 194 ? -13.375 -0.904 10.034 1.00 96.50 194 ALA A N 1
ATOM 1399 C CA . ALA A 1 194 ? -14.530 -1.800 9.965 1.00 96.50 194 ALA A CA 1
ATOM 1400 C C . ALA A 1 194 ? -14.131 -3.292 9.941 1.00 96.50 194 ALA A C 1
ATOM 1402 O O . ALA A 1 194 ? -14.972 -4.159 10.174 1.00 96.50 194 ALA A O 1
ATOM 1403 N N . GLY A 1 195 ? -12.861 -3.590 9.652 1.00 96.75 195 GLY A N 1
ATOM 1404 C CA . GLY A 1 195 ? -12.246 -4.918 9.735 1.00 96.75 195 GLY A CA 1
ATOM 1405 C C . GLY A 1 195 ? -11.271 -5.027 10.905 1.00 96.75 195 GLY A C 1
ATOM 1406 O O . GLY A 1 195 ? -11.599 -4.675 12.035 1.00 96.75 195 GLY A O 1
ATOM 1407 N N . GLU A 1 196 ? -10.057 -5.502 10.650 1.00 96.88 196 GLU A N 1
ATOM 1408 C CA . GLU A 1 196 ? -9.045 -5.718 11.682 1.00 96.88 196 GLU A CA 1
ATOM 1409 C C . GLU A 1 196 ? -7.744 -4.979 11.403 1.00 96.88 196 GLU A C 1
ATOM 1411 O O . GLU A 1 196 ? -7.186 -5.053 10.313 1.00 96.88 196 GLU A O 1
ATOM 1416 N N . VAL A 1 197 ? -7.207 -4.344 12.438 1.00 96.25 197 VAL A N 1
ATOM 1417 C CA . VAL A 1 197 ? -5.784 -4.017 12.512 1.00 96.25 197 VAL A CA 1
ATOM 1418 C C . VAL A 1 197 ? -5.163 -4.943 13.548 1.00 96.25 197 VAL A C 1
ATOM 1420 O O . VAL A 1 197 ? -5.542 -4.925 14.721 1.00 96.25 197 VAL A O 1
ATOM 1423 N N . VAL A 1 198 ? -4.228 -5.778 13.113 1.00 96.25 198 VAL A N 1
ATOM 1424 C CA . VAL A 1 198 ? -3.556 -6.773 13.945 1.00 96.25 198 VAL A CA 1
ATOM 1425 C C . VAL A 1 198 ? -2.090 -6.403 14.051 1.00 96.25 198 VAL A C 1
ATOM 1427 O O . VAL A 1 198 ? -1.400 -6.284 13.046 1.00 96.25 198 VAL A O 1
ATOM 1430 N N . MET A 1 199 ? -1.605 -6.237 15.273 1.00 95.75 199 MET A N 1
ATOM 1431 C CA . MET A 1 199 ? -0.207 -5.925 15.545 1.00 95.75 199 MET A CA 1
ATOM 1432 C C . MET A 1 199 ? 0.413 -7.095 16.289 1.00 95.75 199 MET A C 1
ATOM 1434 O O . MET A 1 199 ? -0.036 -7.436 17.379 1.00 95.75 199 MET A O 1
ATOM 1438 N N . GLU A 1 200 ? 1.423 -7.744 15.729 1.00 95.88 200 GLU A N 1
ATOM 1439 C CA . GLU A 1 200 ? 2.157 -8.760 16.481 1.00 95.88 200 GLU A CA 1
ATOM 1440 C C . GLU A 1 200 ? 2.913 -8.127 17.650 1.00 95.88 200 GLU A C 1
ATOM 1442 O O . GLU A 1 200 ? 3.348 -6.976 17.585 1.00 95.88 200 GLU A O 1
ATOM 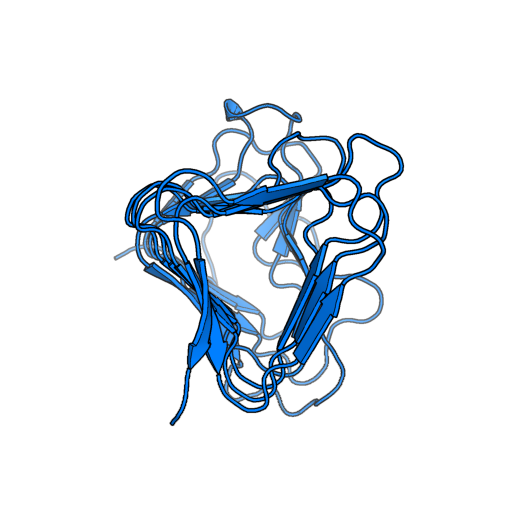1447 N N . THR A 1 201 ? 3.127 -8.891 18.723 1.00 93.44 201 THR A N 1
ATOM 1448 C CA . THR A 1 201 ? 4.025 -8.459 19.799 1.00 93.44 201 THR A CA 1
ATOM 1449 C C . THR A 1 201 ? 5.402 -8.086 19.236 1.00 93.44 201 THR A C 1
ATOM 1451 O O . THR A 1 201 ? 6.089 -8.914 18.626 1.00 93.44 201 THR A O 1
ATOM 1454 N N . GLY A 1 202 ? 5.798 -6.830 19.465 1.00 91.69 202 GLY A N 1
ATOM 1455 C CA . GLY A 1 202 ? 7.028 -6.223 18.952 1.00 91.69 202 GLY A CA 1
ATOM 1456 C C . GLY A 1 202 ? 6.864 -5.454 17.635 1.00 91.69 202 GLY A C 1
ATOM 1457 O O . GLY A 1 202 ? 7.856 -4.950 17.116 1.00 91.69 202 GLY A O 1
ATOM 1458 N N . ALA A 1 203 ? 5.656 -5.361 17.073 1.00 95.00 203 ALA A N 1
ATOM 1459 C CA . ALA A 1 203 ? 5.316 -4.329 16.095 1.00 95.00 203 ALA A CA 1
ATOM 1460 C C . ALA A 1 203 ? 5.123 -2.978 16.802 1.00 95.00 203 ALA A C 1
ATOM 1462 O O . ALA A 1 203 ? 4.666 -2.926 17.946 1.00 95.00 203 ALA A O 1
ATOM 1463 N N . ASN A 1 204 ? 5.452 -1.886 16.117 1.00 93.69 204 ASN A N 1
ATOM 1464 C CA . ASN A 1 204 ? 5.341 -0.534 16.650 1.00 93.69 204 ASN A CA 1
ATOM 1465 C C . ASN A 1 204 ? 4.192 0.218 15.979 1.00 93.69 204 ASN A C 1
ATOM 1467 O O . ASN A 1 204 ? 4.014 0.168 14.763 1.00 93.69 204 ASN A O 1
ATOM 1471 N N . PHE A 1 205 ? 3.450 0.979 16.774 1.00 91.31 205 PHE A N 1
ATOM 1472 C CA . PHE A 1 205 ? 2.448 1.912 16.279 1.00 91.31 205 PHE A CA 1
ATOM 1473 C C . PHE A 1 205 ? 2.763 3.301 16.817 1.00 91.31 205 PHE A C 1
ATOM 1475 O O . PHE A 1 205 ? 2.842 3.501 18.027 1.00 91.31 205 PHE A O 1
ATOM 1482 N N . GLN A 1 206 ? 2.967 4.250 15.908 1.00 90.88 206 GLN A N 1
ATOM 1483 C CA . GLN A 1 206 ? 3.257 5.646 16.209 1.00 90.88 206 GLN A CA 1
ATOM 1484 C C . GLN A 1 206 ? 2.077 6.501 15.738 1.00 90.88 206 GLN A C 1
ATOM 1486 O O . GLN A 1 206 ? 2.085 7.010 14.610 1.00 90.88 206 GLN A O 1
ATOM 1491 N N . PRO A 1 207 ? 1.026 6.635 16.563 1.00 81.62 207 PRO A N 1
ATOM 1492 C CA . PRO A 1 207 ? -0.057 7.547 16.263 1.00 81.62 207 PRO A CA 1
ATOM 1493 C C . PRO A 1 207 ? 0.421 8.980 16.511 1.00 81.62 207 PRO A C 1
ATOM 1495 O O . PRO A 1 207 ? 0.636 9.390 17.648 1.00 81.62 207 PRO A O 1
ATOM 1498 N N . GLY A 1 208 ? 0.550 9.776 15.456 1.00 79.44 208 GLY A N 1
ATOM 1499 C CA . GLY A 1 208 ? 0.371 11.221 15.579 1.00 79.44 208 GLY A CA 1
ATOM 1500 C C . GLY A 1 208 ? -1.073 11.520 15.977 1.00 79.44 208 GLY A C 1
ATOM 1501 O O . GLY A 1 208 ? -1.915 10.631 15.914 1.00 79.44 208 GLY A O 1
ATOM 1502 N N . THR A 1 209 ? -1.383 12.755 16.376 1.00 78.75 209 THR A N 1
ATOM 1503 C CA . THR A 1 209 ? -2.745 13.149 16.776 1.00 78.75 209 THR A CA 1
ATOM 1504 C C . THR A 1 209 ? -3.715 12.961 15.601 1.00 78.75 209 THR A C 1
ATOM 1506 O O . THR A 1 209 ? -3.727 13.798 14.688 1.00 78.75 209 THR A O 1
ATOM 1509 N N . PRO A 1 210 ? -4.511 11.873 15.561 1.00 77.19 210 PRO A N 1
ATOM 1510 C CA . PRO A 1 210 ? -5.372 11.612 14.420 1.00 77.19 210 PRO A CA 1
ATOM 1511 C C . PRO A 1 210 ? -6.511 12.628 14.432 1.00 77.19 210 PRO A C 1
ATOM 1513 O O . PRO A 1 210 ? -7.034 12.981 15.489 1.00 77.19 210 PRO A O 1
ATOM 1516 N N . ARG A 1 211 ? -6.926 13.097 13.252 1.00 79.00 211 ARG A N 1
ATOM 1517 C CA . ARG A 1 211 ? -8.073 14.013 13.149 1.00 79.00 211 ARG A CA 1
ATOM 1518 C C . ARG A 1 211 ? -9.368 13.312 13.538 1.00 79.00 211 ARG A C 1
ATOM 1520 O O . ARG A 1 211 ? -10.270 13.930 14.091 1.00 79.00 211 ARG A O 1
ATOM 1527 N N . GLN A 1 212 ? -9.465 12.033 13.195 1.00 82.31 212 GLN A N 1
ATOM 1528 C CA . GLN A 1 212 ? -10.626 11.207 13.466 1.00 82.31 212 GLN A CA 1
ATOM 1529 C C . GLN A 1 212 ? -10.184 9.753 13.601 1.00 82.31 212 GLN A C 1
ATOM 1531 O O . GLN A 1 212 ? -9.447 9.250 12.754 1.00 82.31 212 GLN A O 1
ATOM 1536 N N . VAL A 1 213 ? -10.679 9.082 14.639 1.00 85.44 213 VAL A N 1
ATOM 1537 C CA . VAL A 1 213 ? -10.594 7.628 14.791 1.00 85.44 213 VAL A CA 1
ATOM 1538 C C . VAL A 1 213 ? -12.013 7.103 14.898 1.00 85.44 213 VAL A C 1
ATOM 1540 O O . VAL A 1 213 ? -12.776 7.554 15.751 1.00 85.44 213 VAL A O 1
ATOM 1543 N N . GLN A 1 214 ? -12.376 6.174 14.023 1.00 90.81 214 GLN A N 1
ATOM 1544 C CA . GLN A 1 214 ? -13.703 5.583 13.995 1.00 90.81 214 GLN A CA 1
ATOM 1545 C C . GLN A 1 214 ? -13.597 4.064 13.876 1.00 90.81 214 GLN A C 1
ATOM 1547 O O . GLN A 1 214 ? -13.118 3.540 12.873 1.00 90.81 214 GLN A O 1
ATOM 1552 N N . LEU A 1 215 ? -14.082 3.360 14.894 1.00 89.69 215 LEU A N 1
ATOM 1553 C CA . LEU A 1 215 ? -14.380 1.935 14.795 1.00 89.69 215 LEU A CA 1
ATOM 1554 C C . LEU A 1 215 ? -15.823 1.798 14.304 1.00 89.69 215 LEU A C 1
ATOM 1556 O O . LEU A 1 215 ? -16.719 2.463 14.824 1.00 89.69 215 LEU A O 1
ATOM 1560 N N . VAL A 1 216 ? -16.048 0.986 13.275 1.00 90.38 216 VAL A N 1
ATOM 1561 C CA . VAL A 1 216 ? -17.360 0.824 12.637 1.00 90.38 216 VAL A CA 1
ATOM 1562 C C . VAL A 1 216 ? -17.774 -0.640 12.703 1.00 90.38 216 VAL A C 1
ATOM 1564 O O . VAL A 1 216 ? -17.012 -1.524 12.318 1.00 90.38 216 VAL A O 1
ATOM 1567 N N . GLY A 1 217 ? -18.997 -0.909 13.164 1.00 88.44 217 GLY A N 1
ATOM 1568 C CA . GLY A 1 217 ? -19.512 -2.275 13.274 1.00 88.44 217 GLY A CA 1
ATOM 1569 C C . GLY A 1 217 ? -18.621 -3.154 14.159 1.00 88.44 217 GLY A C 1
ATOM 1570 O O . GLY A 1 217 ? -18.348 -2.802 15.301 1.00 88.44 217 GLY A O 1
ATOM 1571 N N . GLY A 1 218 ? -18.163 -4.290 13.622 1.00 84.44 218 GLY A N 1
ATOM 1572 C CA . GLY A 1 218 ? -17.262 -5.230 14.306 1.00 84.44 218 GLY A CA 1
ATOM 1573 C C . GLY A 1 218 ? -15.770 -4.893 14.200 1.00 84.44 218 GLY A C 1
ATOM 1574 O O . GLY A 1 218 ? -14.938 -5.755 14.485 1.00 84.44 218 GLY A O 1
ATOM 1575 N N . GLY A 1 219 ? -15.427 -3.683 13.750 1.00 86.38 219 GLY A N 1
ATOM 1576 C CA . GLY A 1 219 ? -14.048 -3.263 13.546 1.00 86.38 219 GLY A CA 1
ATOM 1577 C C . GLY A 1 219 ? -13.213 -3.284 14.829 1.00 86.38 219 GLY A C 1
ATOM 1578 O O . GLY A 1 219 ? -13.663 -2.817 15.876 1.00 86.38 219 GLY A O 1
ATOM 1579 N N . ARG A 1 220 ? -11.985 -3.811 14.758 1.00 92.31 220 ARG A N 1
ATOM 1580 C CA . ARG A 1 220 ? -11.113 -3.989 15.932 1.00 92.31 220 ARG A CA 1
ATOM 1581 C C . ARG A 1 220 ? -9.640 -3.723 15.649 1.00 92.31 220 ARG A C 1
ATOM 1583 O O . ARG A 1 220 ? -9.119 -4.067 14.593 1.00 92.31 220 ARG A O 1
ATOM 1590 N N . VAL A 1 221 ? -8.957 -3.169 16.647 1.00 89.50 221 VAL A N 1
ATOM 1591 C CA . VAL A 1 221 ? -7.493 -3.065 16.703 1.00 89.50 221 VAL A CA 1
ATOM 1592 C C . VAL A 1 221 ? -7.024 -3.974 17.831 1.00 89.50 221 VAL A C 1
ATOM 1594 O O . VAL A 1 221 ? -7.501 -3.839 18.957 1.00 89.50 221 VAL A O 1
ATOM 1597 N N . ARG A 1 222 ? -6.134 -4.927 17.547 1.00 91.81 222 ARG A N 1
ATOM 1598 C CA . ARG A 1 222 ? -5.666 -5.897 18.546 1.00 91.81 222 ARG A CA 1
ATOM 1599 C C . ARG A 1 222 ? -4.178 -6.170 18.437 1.00 91.81 222 ARG A C 1
ATOM 1601 O O . ARG A 1 222 ? -3.608 -6.153 17.349 1.00 91.81 222 ARG A O 1
ATOM 1608 N N . VAL A 1 223 ? -3.584 -6.503 19.576 1.00 87.12 223 VAL A N 1
ATOM 1609 C CA . VAL A 1 223 ? -2.243 -7.079 19.630 1.00 87.12 223 VAL A CA 1
ATOM 1610 C C . VAL A 1 223 ? -2.385 -8.599 19.578 1.00 87.12 223 VAL A C 1
ATOM 1612 O O . VAL A 1 223 ? -3.073 -9.180 20.417 1.00 87.12 223 VAL A O 1
ATOM 1615 N N . ALA A 1 224 ? -1.791 -9.246 18.578 1.00 80.94 224 ALA A N 1
ATOM 1616 C CA . ALA A 1 224 ? -1.705 -10.699 18.525 1.00 80.94 224 ALA A CA 1
ATOM 1617 C C . ALA A 1 224 ? -0.616 -11.166 19.497 1.00 80.94 224 ALA A C 1
ATOM 1619 O O . ALA A 1 224 ? 0.539 -10.744 19.385 1.00 80.94 224 ALA A O 1
ATOM 1620 N N . GLN A 1 225 ? -1.003 -12.011 20.454 1.00 62.88 225 GLN A N 1
ATOM 1621 C CA . GLN A 1 225 ? -0.047 -12.776 21.249 1.00 62.88 225 GLN A CA 1
ATOM 1622 C C . GLN A 1 225 ? 0.529 -13.905 20.375 1.00 62.88 225 GLN A C 1
ATOM 1624 O O . GLN A 1 225 ? -0.201 -14.406 19.515 1.00 62.88 225 GLN A O 1
ATOM 1629 N N . PRO A 1 226 ? 1.828 -14.223 20.523 1.00 54.03 226 PRO A N 1
ATOM 1630 C CA . PRO A 1 226 ? 2.495 -15.261 19.741 1.00 54.03 226 PRO A CA 1
ATOM 1631 C C . PRO A 1 226 ? 1.884 -16.650 19.942 1.00 54.03 226 PRO A C 1
ATOM 1633 O O . PRO A 1 226 ? 1.327 -16.905 21.034 1.00 54.03 226 PRO A O 1
#